Protein AF-A0A5C5VSM5-F1 (afdb_monomer)

Foldseek 3Di:
DDDDDDDDDDDDDDDDDDDDDDDDDDPPPPDPPCPVPLPPLDPVVLCCLLPPPVDALLRSLVSVVVSVDDQVRQLVSNCVHLCRNWSRQACVNLLCQLVVQALLPDDLSSVQNLLVLLCVLDVVSPDHADSQQSVLSNCLCNVQVRRYLVSLVVLVVDPVNPVVRDPSHPPCCSPVRRPVGDSVSCPVVHD

Structure (mmCIF, N/CA/C/O backbone):
data_AF-A0A5C5VSM5-F1
#
_entry.id   AF-A0A5C5VSM5-F1
#
loop_
_atom_site.group_PDB
_atom_site.id
_atom_site.type_symbol
_atom_site.label_atom_id
_atom_site.label_alt_id
_atom_site.label_comp_id
_atom_site.label_asym_id
_atom_site.label_entity_id
_atom_site.label_seq_id
_atom_site.pdbx_PDB_ins_code
_atom_site.Cartn_x
_atom_site.Cartn_y
_atom_site.Cartn_z
_atom_site.occupancy
_atom_site.B_iso_or_equiv
_atom_site.auth_seq_id
_atom_site.auth_comp_id
_atom_site.auth_asym_id
_atom_site.auth_atom_id
_atom_site.pdbx_PDB_model_num
ATOM 1 N N . MET A 1 1 ? -4.552 16.107 -62.739 1.00 41.84 1 MET A N 1
ATOM 2 C CA . MET A 1 1 ? -5.905 15.614 -63.084 1.00 41.84 1 MET A CA 1
ATOM 3 C C . MET A 1 1 ? -6.602 15.152 -61.809 1.00 41.84 1 MET A C 1
ATOM 5 O O . MET A 1 1 ? -5.997 14.367 -61.106 1.00 41.84 1 MET A O 1
ATOM 9 N N . HIS A 1 2 ? -7.847 15.607 -61.582 1.00 40.66 2 HIS A N 1
ATOM 10 C CA . HIS A 1 2 ? -8.867 15.048 -60.662 1.00 40.66 2 HIS A CA 1
ATOM 11 C C . HIS A 1 2 ? -8.597 15.123 -59.148 1.00 40.66 2 HIS A C 1
ATOM 13 O O . HIS A 1 2 ? -7.506 14.845 -58.693 1.00 40.66 2 HIS A O 1
ATOM 19 N N . ARG A 1 3 ? -9.553 15.400 -58.260 1.00 49.12 3 ARG A N 1
ATOM 20 C CA . ARG A 1 3 ? -10.854 16.096 -58.253 1.00 49.12 3 ARG A CA 1
ATOM 21 C C . ARG A 1 3 ? -11.135 16.316 -56.752 1.00 49.12 3 ARG A C 1
ATOM 23 O O . ARG A 1 3 ? -10.808 15.472 -55.929 1.00 49.12 3 ARG A O 1
ATOM 30 N N . ARG A 1 4 ? -11.746 17.453 -56.423 1.00 57.50 4 ARG A N 1
ATOM 31 C CA . ARG A 1 4 ? -12.252 17.853 -55.095 1.00 57.50 4 ARG A CA 1
ATOM 32 C C . ARG A 1 4 ? -13.145 16.781 -54.447 1.00 57.50 4 ARG A C 1
ATOM 34 O O . ARG A 1 4 ? -13.892 16.141 -55.181 1.00 57.50 4 ARG A O 1
ATOM 41 N N . ARG A 1 5 ? -13.241 16.774 -53.108 1.00 59.00 5 ARG A N 1
ATOM 42 C CA . ARG A 1 5 ? -14.525 16.662 -52.375 1.00 59.00 5 ARG A CA 1
ATOM 43 C C . ARG A 1 5 ? -14.415 17.225 -50.949 1.00 59.00 5 ARG A C 1
ATOM 45 O O . ARG A 1 5 ? -13.825 16.628 -50.063 1.00 59.00 5 ARG A O 1
ATOM 52 N N . LEU A 1 6 ? -15.021 18.398 -50.775 1.00 61.06 6 LEU A N 1
ATOM 53 C CA . LEU A 1 6 ? -15.505 18.932 -49.504 1.00 61.06 6 LEU A CA 1
ATOM 54 C C . LEU A 1 6 ? -16.739 18.128 -49.075 1.00 61.06 6 LEU A C 1
ATOM 56 O O . LEU A 1 6 ? -17.571 17.809 -49.926 1.00 61.06 6 LEU A O 1
ATOM 60 N N . SER A 1 7 ? -16.919 17.904 -47.775 1.00 57.62 7 SER A N 1
ATOM 61 C CA . SER A 1 7 ? -18.245 17.637 -47.208 1.00 57.62 7 SER A CA 1
ATOM 62 C C . SER A 1 7 ? -18.423 18.376 -45.877 1.00 57.62 7 SER A C 1
ATOM 64 O O . SER A 1 7 ? -17.867 18.021 -44.848 1.00 57.62 7 SER A O 1
ATOM 66 N N . LYS A 1 8 ? -19.194 19.467 -45.958 1.00 58.72 8 LYS A N 1
ATOM 67 C CA . LYS A 1 8 ? -20.021 20.042 -44.887 1.00 58.72 8 LYS A CA 1
ATOM 68 C C . LYS A 1 8 ? -21.315 19.226 -44.831 1.00 58.72 8 LYS A C 1
ATOM 70 O O . LYS A 1 8 ? -21.861 19.083 -45.915 1.00 58.72 8 LYS A O 1
ATOM 75 N N . VAL A 1 9 ? -21.841 18.839 -43.660 1.00 56.38 9 VAL A N 1
ATOM 76 C CA . VAL A 1 9 ? -23.294 18.697 -43.333 1.00 56.38 9 VAL A CA 1
ATOM 77 C C . VAL A 1 9 ? -23.427 18.608 -41.786 1.00 56.38 9 VAL A C 1
ATOM 79 O O . VAL A 1 9 ? -22.905 17.669 -41.208 1.00 56.38 9 VAL A O 1
ATOM 82 N N . TRP A 1 10 ? -23.792 19.684 -41.070 1.00 43.97 10 TRP A N 1
ATOM 83 C CA . TRP A 1 10 ? -25.111 20.047 -40.476 1.00 43.97 10 TRP A CA 1
ATOM 84 C C . TRP A 1 10 ? -25.580 19.271 -39.224 1.00 43.97 10 TRP A C 1
ATOM 86 O O . TRP A 1 10 ? -25.800 18.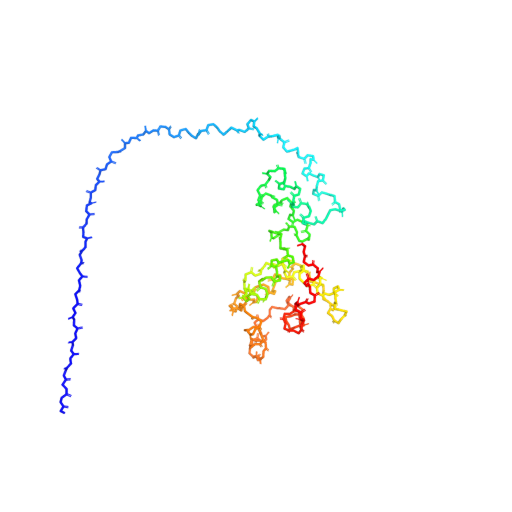068 -39.307 1.00 43.97 10 TRP A O 1
ATOM 96 N N . ARG A 1 11 ? -25.922 20.017 -38.151 1.00 58.00 11 ARG A N 1
ATOM 97 C CA . ARG A 1 11 ? -27.255 20.138 -37.478 1.00 58.00 11 ARG A CA 1
ATOM 98 C C . ARG A 1 11 ? -27.060 20.809 -36.100 1.00 58.00 11 ARG A C 1
ATOM 100 O O . ARG A 1 11 ? -26.259 20.340 -35.310 1.00 58.00 11 ARG A O 1
ATOM 107 N N . ALA A 1 12 ? -27.515 22.050 -35.900 1.00 49.56 12 ALA A N 1
ATOM 108 C CA . ALA A 1 12 ? -28.887 22.492 -35.576 1.00 49.56 12 ALA A CA 1
ATOM 109 C C . ALA A 1 12 ? -29.239 22.262 -34.088 1.00 49.56 12 ALA A C 1
ATOM 111 O O . ALA A 1 12 ? -29.398 21.133 -33.651 1.00 49.56 12 ALA A O 1
ATOM 112 N N . CYS A 1 13 ? -29.208 23.340 -33.297 1.00 46.50 13 CYS A N 1
ATOM 113 C CA . CYS A 1 13 ? -30.378 23.999 -32.689 1.00 46.50 13 CYS A CA 1
ATOM 114 C C . CYS A 1 13 ? -31.192 23.147 -31.703 1.00 46.50 13 CYS A C 1
ATOM 116 O O . CYS A 1 13 ? -32.019 22.343 -32.114 1.00 46.50 13 CYS A O 1
ATOM 118 N N . ALA A 1 14 ? -31.094 23.495 -30.418 1.00 51.25 14 ALA A N 1
ATOM 119 C CA . ALA A 1 14 ? -32.237 23.492 -29.509 1.00 51.25 14 ALA A CA 1
ATOM 120 C C . ALA A 1 14 ? -32.056 24.614 -28.474 1.00 51.25 14 ALA A C 1
ATOM 122 O O . ALA A 1 14 ? -31.484 24.429 -27.405 1.00 51.25 14 ALA A O 1
ATOM 123 N N . ALA A 1 15 ? -32.522 25.807 -28.844 1.00 53.38 15 ALA A N 1
ATOM 124 C CA . ALA A 1 15 ? -32.959 26.805 -27.881 1.00 53.38 15 ALA A CA 1
ATOM 125 C C . ALA A 1 15 ? -34.270 26.296 -27.268 1.00 53.38 15 ALA A C 1
ATOM 127 O O . ALA A 1 15 ? -35.170 25.895 -28.006 1.00 53.38 15 ALA A O 1
ATOM 128 N N . GLY A 1 16 ? -34.377 26.289 -25.943 1.00 48.03 16 GLY A N 1
ATOM 129 C CA . GLY A 1 16 ? -35.534 25.720 -25.265 1.00 48.03 16 GLY A CA 1
ATOM 130 C C . GLY A 1 16 ? -35.718 26.282 -23.867 1.00 48.03 16 GLY A C 1
ATOM 131 O O . GLY A 1 16 ? -35.166 25.761 -22.913 1.00 48.03 16 GLY A O 1
ATOM 132 N N . LEU A 1 17 ? -36.557 27.313 -23.805 1.00 52.84 17 LEU A N 1
ATOM 133 C CA . LEU A 1 17 ? -37.400 27.696 -22.676 1.00 52.84 17 LEU A CA 1
ATOM 134 C C . LEU A 1 17 ? -36.739 28.188 -21.377 1.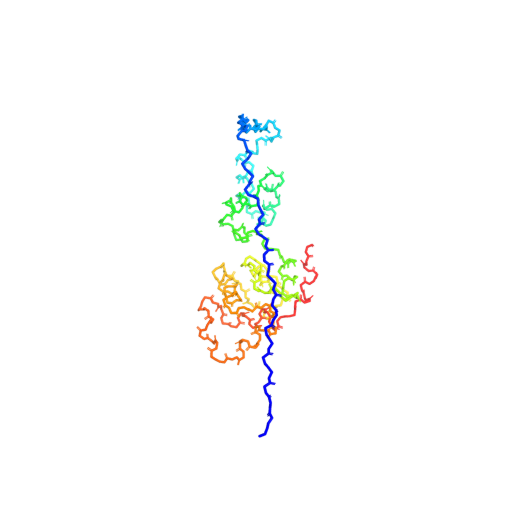00 52.84 17 LEU A C 1
ATOM 136 O O . LEU A 1 17 ? -36.480 27.469 -20.419 1.00 52.84 17 LEU A O 1
ATOM 140 N N . CYS A 1 18 ? -36.669 29.517 -21.338 1.00 46.44 18 CYS A N 1
ATOM 141 C CA . CYS A 1 18 ? -36.995 30.341 -20.184 1.00 46.44 18 CYS A CA 1
ATOM 142 C C . CYS A 1 18 ? -38.283 29.836 -19.497 1.00 46.44 18 CYS A C 1
ATOM 144 O O . CYS A 1 18 ? -39.362 29.873 -20.090 1.00 46.44 18 CYS A O 1
ATOM 146 N N . GLY A 1 19 ? -38.154 29.370 -18.256 1.00 44.47 19 GLY A N 1
ATOM 147 C CA . GLY A 1 19 ? -39.257 28.993 -17.379 1.00 44.47 19 GLY A CA 1
ATOM 148 C C . GLY A 1 19 ? -39.018 29.568 -15.991 1.00 44.47 19 GLY A C 1
ATOM 149 O O . GLY A 1 19 ? -38.469 28.898 -15.124 1.00 44.47 19 GLY A O 1
ATOM 150 N N . LEU A 1 20 ? -39.409 30.831 -15.807 1.00 53.03 20 LEU A N 1
ATOM 151 C CA . LEU A 1 20 ? -39.615 31.449 -14.500 1.00 53.03 20 LEU A CA 1
ATOM 152 C C . LEU A 1 20 ? -40.669 30.617 -13.745 1.00 53.03 20 LEU A C 1
ATOM 154 O O . LEU A 1 20 ? -41.841 30.644 -14.120 1.00 53.03 20 LEU A O 1
ATOM 158 N N . LEU A 1 21 ? -40.284 29.906 -12.682 1.00 52.34 21 LEU A N 1
ATOM 159 C CA . LEU A 1 21 ? -41.236 29.386 -11.701 1.00 52.34 21 LEU A CA 1
ATOM 160 C C . LEU A 1 21 ? -40.842 29.825 -10.289 1.00 52.34 21 LEU A C 1
ATOM 162 O O . LEU A 1 21 ? -39.834 29.408 -9.731 1.00 52.34 21 LEU A O 1
ATOM 166 N N . ALA A 1 22 ? -41.674 30.739 -9.798 1.00 51.97 22 ALA A N 1
ATOM 167 C CA . ALA A 1 22 ? -42.020 31.077 -8.426 1.00 51.97 22 ALA A CA 1
ATOM 168 C C . ALA A 1 22 ? -41.246 30.396 -7.280 1.00 51.97 22 ALA A C 1
ATOM 170 O O . ALA A 1 22 ? -41.364 29.197 -7.035 1.00 51.97 22 ALA A O 1
ATOM 171 N N . LEU A 1 23 ? -40.606 31.257 -6.481 1.00 53.66 23 LEU A N 1
ATOM 172 C CA . LEU A 1 23 ? -40.395 31.076 -5.047 1.00 53.66 23 LEU A CA 1
ATOM 173 C C . LEU A 1 23 ? -41.668 30.535 -4.371 1.00 53.66 23 LEU A C 1
ATOM 175 O O . LEU A 1 23 ? -42.685 31.227 -4.318 1.00 53.66 23 LEU A O 1
ATOM 179 N N . VAL A 1 24 ? -41.556 29.370 -3.740 1.00 56.81 24 VAL A N 1
ATOM 180 C CA . VAL A 1 24 ? -42.327 29.039 -2.539 1.00 56.81 24 VAL A CA 1
ATOM 181 C C . VAL A 1 24 ? -41.303 28.786 -1.444 1.00 56.81 24 VAL A C 1
ATOM 183 O O . VAL A 1 24 ? -40.623 27.763 -1.428 1.00 56.81 24 VAL A O 1
ATOM 186 N N . GLY A 1 25 ? -41.149 29.774 -0.564 1.00 54.34 25 GLY A N 1
ATOM 187 C CA . GLY A 1 25 ? -40.393 29.629 0.668 1.00 54.34 25 GLY A CA 1
ATOM 188 C C . GLY A 1 25 ? -41.106 28.637 1.576 1.00 54.34 25 GLY A C 1
ATOM 189 O O . GLY A 1 25 ? -42.063 28.994 2.258 1.00 54.34 25 GLY A O 1
ATOM 190 N N . ALA A 1 26 ? -40.635 27.396 1.585 1.00 52.25 26 ALA A N 1
ATOM 191 C CA . ALA A 1 26 ? -40.763 26.559 2.761 1.00 52.25 26 ALA A CA 1
ATOM 192 C C . ALA A 1 26 ? -39.641 26.985 3.720 1.00 52.25 26 ALA A C 1
ATOM 194 O O . ALA A 1 26 ? -38.489 27.057 3.282 1.00 52.25 26 ALA A O 1
ATOM 195 N N . PRO A 1 27 ? -39.912 27.275 5.004 1.00 55.38 27 PRO A N 1
ATOM 196 C CA . PRO A 1 27 ? -38.856 27.199 5.993 1.00 55.38 27 PRO A CA 1
ATOM 197 C C . PRO A 1 27 ? -38.406 25.737 6.000 1.00 55.38 27 PRO A C 1
ATOM 199 O O . PRO A 1 27 ? -39.037 24.885 6.620 1.00 55.38 27 PRO A O 1
ATOM 202 N N . ALA A 1 28 ? -37.343 25.437 5.254 1.00 52.84 28 ALA A N 1
ATOM 203 C CA . ALA A 1 28 ? -36.539 24.248 5.456 1.00 52.84 28 ALA A CA 1
ATOM 204 C C . ALA A 1 28 ? -35.867 24.414 6.823 1.00 52.84 28 ALA A C 1
ATOM 206 O O . ALA A 1 28 ? -34.685 24.723 6.931 1.00 52.84 28 ALA A O 1
ATOM 207 N N . GLY A 1 29 ? -36.668 24.298 7.885 1.00 46.22 29 GLY A N 1
ATOM 208 C CA . GLY A 1 29 ? -36.147 23.862 9.158 1.00 46.22 29 GLY A CA 1
ATOM 209 C C . GLY A 1 29 ? -35.524 22.515 8.862 1.00 46.22 29 GLY A C 1
ATOM 210 O O . GLY A 1 29 ? -36.224 21.608 8.405 1.00 46.22 29 GLY A O 1
ATOM 211 N N . CYS A 1 30 ? -34.206 22.420 9.038 1.00 60.78 30 CYS A N 1
ATOM 212 C CA . CYS A 1 30 ? -33.563 21.129 9.191 1.00 60.78 30 CYS A CA 1
ATOM 213 C C . CYS A 1 30 ? -34.474 20.308 10.113 1.00 60.78 30 CYS A C 1
ATOM 215 O O . CYS A 1 30 ? -34.874 20.844 11.158 1.00 60.78 30 CYS A O 1
ATOM 217 N N . PRO A 1 31 ? -34.895 19.090 9.723 1.00 61.88 31 PRO A N 1
ATOM 218 C CA . PRO A 1 31 ? -35.579 18.227 10.671 1.00 61.88 31 PRO A CA 1
ATOM 219 C C . PRO A 1 31 ? -34.726 18.226 11.943 1.00 61.88 31 PRO A C 1
ATOM 221 O O . PRO A 1 31 ? -33.499 18.179 11.813 1.00 61.88 31 PRO A O 1
ATOM 224 N N . PRO A 1 32 ? -35.327 18.402 13.136 1.00 57.78 32 PRO A N 1
ATOM 225 C CA . PRO A 1 32 ? -34.563 18.337 14.368 1.00 57.78 32 PRO A CA 1
ATOM 226 C C . PRO A 1 32 ? -33.776 17.038 14.302 1.00 57.78 32 PRO A C 1
ATOM 228 O O . PRO A 1 32 ? -34.365 15.976 14.105 1.00 57.78 32 PRO A O 1
ATOM 231 N N . GLU A 1 33 ? -32.452 17.160 14.319 1.00 56.75 33 GLU A N 1
ATOM 232 C CA . GLU A 1 33 ? -31.573 16.009 14.297 1.00 56.75 33 GLU A CA 1
ATOM 233 C C . GLU A 1 33 ? -31.964 15.164 15.506 1.00 56.75 33 GLU A C 1
ATOM 235 O O . GLU A 1 33 ? -31.835 15.583 16.660 1.00 56.75 33 GLU A O 1
ATOM 240 N N . ASP A 1 34 ? -32.582 14.021 15.224 1.00 45.72 34 ASP A N 1
ATOM 241 C CA . ASP A 1 34 ? -33.047 13.087 16.232 1.00 45.72 34 ASP A CA 1
ATOM 242 C C . ASP A 1 34 ? -31.827 12.325 16.753 1.00 45.72 34 ASP A C 1
ATOM 244 O O . ASP A 1 34 ? -31.551 11.185 16.393 1.00 45.72 34 ASP A O 1
ATOM 248 N N . TYR A 1 35 ? -31.041 13.016 17.575 1.00 53.00 35 TYR A N 1
ATOM 249 C CA . TYR A 1 35 ? -29.885 12.469 18.278 1.00 53.00 35 TYR A CA 1
ATOM 250 C C . TYR A 1 35 ? -30.286 11.561 19.449 1.00 53.00 35 TYR A C 1
ATOM 252 O O . TYR A 1 35 ? -29.421 11.065 20.165 1.00 53.00 35 TYR A O 1
ATOM 260 N N . ALA A 1 36 ? -31.583 11.346 19.692 1.00 47.34 36 ALA A N 1
ATOM 261 C CA . ALA A 1 36 ? -32.072 10.712 20.914 1.00 47.34 36 ALA A CA 1
ATOM 262 C C . ALA A 1 36 ? -31.931 9.177 20.933 1.00 47.34 36 ALA A C 1
ATOM 264 O O . ALA A 1 36 ? -32.298 8.549 21.926 1.00 47.34 36 ALA A O 1
ATOM 265 N N . THR A 1 37 ? -31.400 8.561 19.871 1.00 50.72 37 THR A N 1
ATOM 266 C CA . THR A 1 37 ? -31.205 7.099 19.791 1.00 50.72 37 THR A CA 1
ATOM 267 C C . THR A 1 37 ? -29.768 6.651 19.543 1.00 50.72 37 THR A C 1
ATOM 269 O O . THR A 1 37 ? -29.503 5.450 19.576 1.00 50.72 37 THR A O 1
ATOM 272 N N . LEU A 1 38 ? -28.818 7.578 19.404 1.00 46.62 38 LEU A N 1
ATOM 273 C CA . LEU A 1 38 ? -27.409 7.237 19.560 1.00 46.62 38 LEU A CA 1
ATOM 274 C C . LEU A 1 38 ? -27.142 7.217 21.064 1.00 46.62 38 LEU A C 1
ATOM 276 O O . LEU A 1 38 ? -27.097 8.268 21.705 1.00 46.62 38 LEU A O 1
ATOM 280 N N . LEU A 1 39 ? -27.027 6.020 21.649 1.00 51.25 39 LEU A N 1
ATOM 281 C CA . LEU A 1 39 ? -26.374 5.885 22.951 1.00 51.25 39 LEU A CA 1
ATOM 282 C C . LEU A 1 39 ? -25.085 6.710 22.860 1.00 51.25 39 LEU A C 1
ATOM 284 O O . LEU A 1 39 ? -24.351 6.508 21.893 1.00 51.25 39 LEU A O 1
ATOM 288 N N . PRO A 1 40 ? -24.848 7.686 23.753 1.00 55.25 40 PRO A N 1
ATOM 289 C CA . PRO A 1 40 ? -23.662 8.510 23.659 1.00 55.25 40 PRO A CA 1
ATOM 290 C C . PRO A 1 40 ? -22.480 7.570 23.811 1.00 55.25 40 PRO A C 1
ATOM 292 O O . PRO A 1 40 ? -22.201 7.113 24.918 1.00 55.25 40 PRO A O 1
ATOM 295 N N . THR A 1 41 ? -21.835 7.255 22.692 1.00 60.28 41 THR A N 1
ATOM 296 C CA . THR A 1 41 ? -20.555 6.578 22.664 1.00 60.28 41 THR A CA 1
ATOM 297 C C . THR A 1 41 ? -19.675 7.339 23.626 1.00 60.28 41 THR A C 1
ATOM 299 O O . THR A 1 41 ? -19.403 8.529 23.424 1.00 60.28 41 THR A O 1
ATOM 302 N N . THR A 1 42 ? -19.338 6.718 24.749 1.00 74.69 42 THR A N 1
ATOM 303 C CA . THR A 1 42 ? -18.667 7.481 25.787 1.00 74.69 42 THR A CA 1
ATOM 304 C C . THR A 1 42 ? -17.260 7.772 25.288 1.00 74.69 42 THR A C 1
ATOM 306 O O . THR A 1 42 ? -16.597 6.919 24.697 1.00 74.69 42 THR A O 1
ATOM 309 N N . VAL A 1 43 ? -16.779 8.994 25.516 1.00 82.25 43 VAL A N 1
ATOM 310 C CA . VAL A 1 43 ? -15.374 9.341 25.251 1.00 82.25 43 VAL A CA 1
ATOM 311 C C . VAL A 1 43 ? -14.439 8.322 25.923 1.00 82.25 43 VAL A C 1
ATOM 313 O O . VAL A 1 43 ? -13.375 8.028 25.393 1.00 82.25 43 VAL A O 1
ATOM 316 N N . GLU A 1 44 ? -14.873 7.724 27.038 1.00 84.75 44 GLU A N 1
ATOM 317 C CA . GLU A 1 44 ? -14.197 6.628 27.736 1.00 84.75 44 GLU A CA 1
ATOM 318 C C . GLU A 1 44 ? -14.068 5.344 26.899 1.00 84.75 44 GLU A C 1
ATOM 320 O O . GLU A 1 44 ? -12.989 4.758 26.880 1.00 84.75 44 GLU A O 1
ATOM 325 N N . GLU A 1 45 ? -15.103 4.912 26.175 1.00 87.31 45 GLU A N 1
ATOM 326 C CA . GLU A 1 45 ? -15.030 3.732 25.295 1.00 87.31 45 GLU A CA 1
ATOM 327 C C . GLU A 1 45 ? -14.107 3.967 24.098 1.00 87.31 45 GLU A C 1
ATOM 329 O O . GLU A 1 45 ? -13.291 3.103 23.766 1.00 87.31 45 GLU A O 1
ATOM 334 N N . ILE A 1 46 ? -14.187 5.152 23.484 1.00 88.62 46 ILE A N 1
ATOM 335 C CA . ILE A 1 46 ? -13.288 5.545 22.390 1.00 88.62 46 ILE A CA 1
ATOM 336 C C . ILE A 1 46 ? -11.841 5.551 22.886 1.00 88.62 46 ILE A C 1
ATOM 338 O O . ILE A 1 46 ? -10.959 4.990 22.234 1.00 88.62 46 ILE A O 1
ATOM 342 N N . GLU A 1 47 ? -11.596 6.144 24.055 1.00 88.50 47 GLU A N 1
ATOM 343 C CA . GLU A 1 47 ? -10.26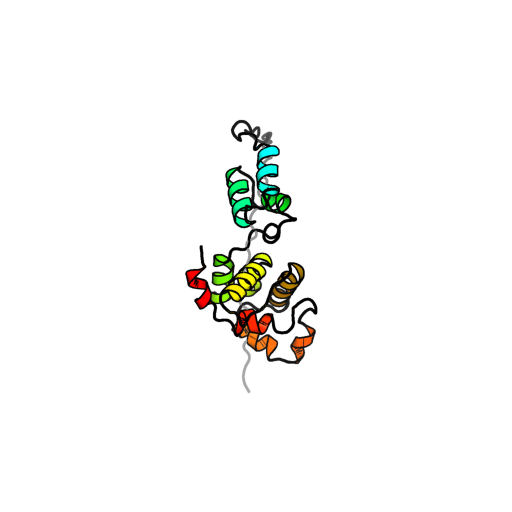6 6.221 24.653 1.00 88.50 47 GLU A CA 1
ATOM 344 C C . GLU A 1 47 ? -9.731 4.837 25.028 1.00 88.50 47 GLU A C 1
ATOM 346 O O . GLU A 1 47 ? -8.561 4.535 24.777 1.00 88.50 47 GLU A O 1
ATOM 351 N N . PHE A 1 48 ? -10.592 3.971 25.570 1.00 89.75 48 PHE A N 1
ATOM 352 C CA . PHE A 1 48 ? -10.250 2.591 25.886 1.00 89.75 48 PHE A CA 1
ATOM 353 C C . PHE A 1 48 ? -9.827 1.824 24.633 1.00 89.75 48 PHE A C 1
ATOM 355 O O . PHE A 1 48 ? -8.786 1.174 24.649 1.00 89.75 48 PHE A O 1
ATOM 362 N N . ILE A 1 49 ? -10.580 1.917 23.531 1.00 89.75 49 ILE A N 1
ATOM 363 C CA . ILE A 1 49 ? -10.214 1.251 22.272 1.00 89.75 49 ILE A CA 1
ATOM 364 C C . ILE A 1 49 ? -8.914 1.837 21.712 1.00 89.75 49 ILE A C 1
ATOM 366 O O . ILE A 1 49 ? -7.996 1.084 21.379 1.00 89.75 49 ILE A O 1
ATOM 370 N N . ARG A 1 50 ? -8.812 3.170 21.643 1.00 89.19 50 ARG A N 1
ATOM 371 C CA . ARG A 1 50 ? -7.652 3.880 21.090 1.00 89.19 50 ARG A CA 1
ATOM 372 C C . ARG A 1 50 ? -6.360 3.501 21.806 1.00 89.19 50 ARG A C 1
ATOM 374 O O . ARG A 1 50 ? -5.372 3.183 21.155 1.00 89.19 50 ARG A O 1
ATOM 381 N N . THR A 1 51 ? -6.362 3.514 23.135 1.00 89.56 51 THR A N 1
ATOM 382 C CA . THR A 1 51 ? -5.148 3.323 23.949 1.00 89.56 51 THR A CA 1
ATOM 383 C C . THR A 1 51 ? -4.802 1.861 24.225 1.00 89.56 51 THR A C 1
ATOM 385 O O . THR A 1 51 ? -3.734 1.571 24.768 1.00 89.56 51 THR A O 1
ATOM 388 N N . ASN A 1 52 ? -5.662 0.914 23.841 1.00 88.31 52 ASN A N 1
ATOM 389 C CA . ASN A 1 52 ? -5.421 -0.501 24.087 1.00 88.31 52 ASN A CA 1
ATOM 390 C C . ASN A 1 52 ? -4.358 -1.067 23.132 1.00 88.31 52 ASN A C 1
ATOM 392 O O . ASN A 1 52 ? -4.642 -1.389 21.980 1.00 88.31 52 ASN A O 1
ATOM 396 N N . ALA A 1 53 ? -3.133 -1.226 23.634 1.00 86.31 53 ALA A N 1
AT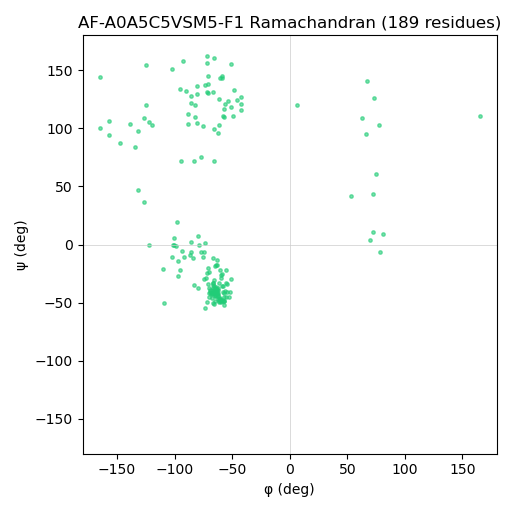OM 397 C CA . ALA A 1 53 ? -2.000 -1.770 22.883 1.00 86.31 53 ALA A CA 1
ATOM 398 C C . ALA A 1 53 ? -2.144 -3.257 22.494 1.00 86.31 53 ALA A C 1
ATOM 400 O O . ALA A 1 53 ? -1.351 -3.750 21.699 1.00 86.31 53 ALA A O 1
ATOM 401 N N . ALA A 1 54 ? -3.125 -3.984 23.044 1.00 85.88 54 ALA A N 1
ATOM 402 C CA . ALA A 1 54 ? -3.389 -5.376 22.678 1.00 85.88 54 ALA A CA 1
ATOM 403 C C . ALA A 1 54 ? -4.320 -5.520 21.460 1.00 85.88 54 ALA A C 1
ATOM 405 O O . ALA A 1 54 ? -4.508 -6.632 20.970 1.00 85.88 54 ALA A O 1
ATOM 406 N N . LEU A 1 55 ? -4.933 -4.428 20.990 1.00 79.31 55 LEU A N 1
ATOM 407 C CA . LEU A 1 55 ? -5.756 -4.427 19.782 1.00 79.31 55 LEU A CA 1
ATOM 408 C C . LEU A 1 55 ? -4.906 -3.989 18.589 1.00 79.31 55 LEU A C 1
ATOM 410 O O . LEU A 1 55 ? -4.214 -2.974 18.667 1.00 79.31 55 LEU A O 1
ATOM 414 N N . SER A 1 56 ? -5.001 -4.713 17.473 1.00 78.88 56 SER A N 1
ATOM 415 C CA . SER A 1 56 ? -4.462 -4.234 16.198 1.00 78.88 56 SER A CA 1
ATOM 416 C C . SER A 1 56 ? -5.233 -3.000 15.720 1.00 78.88 56 SER A C 1
ATOM 418 O O . SER A 1 56 ? -6.380 -2.773 16.121 1.00 78.88 56 SER A O 1
ATOM 420 N N . ALA A 1 57 ? -4.640 -2.220 14.815 1.00 79.50 57 ALA A N 1
ATOM 421 C CA . ALA A 1 57 ? -5.314 -1.073 14.213 1.00 79.50 57 ALA A CA 1
ATOM 422 C C . ALA A 1 57 ? -6.638 -1.466 13.529 1.00 79.50 57 ALA A C 1
ATOM 424 O O . ALA A 1 57 ? -7.638 -0.772 13.701 1.00 79.50 57 ALA A O 1
ATOM 425 N N . SER A 1 58 ? -6.685 -2.615 12.840 1.00 72.75 58 SER A N 1
ATOM 426 C CA . SER A 1 58 ? -7.915 -3.140 12.229 1.00 72.75 58 SER A CA 1
ATOM 427 C C . SER A 1 58 ? -9.010 -3.414 13.265 1.00 72.75 58 SER A C 1
ATOM 429 O O . SER A 1 58 ? -10.132 -2.938 13.109 1.00 72.75 58 SER A O 1
ATOM 431 N N . VAL A 1 59 ? -8.671 -4.076 14.378 1.00 82.75 59 VAL A N 1
ATOM 432 C CA . VAL A 1 59 ? -9.625 -4.364 15.461 1.00 82.75 59 VAL A CA 1
ATOM 433 C C . VAL A 1 59 ? -10.082 -3.076 16.150 1.00 82.75 59 VAL A C 1
ATOM 435 O O . VAL A 1 59 ? -11.245 -2.957 16.533 1.00 82.75 59 VAL A O 1
ATOM 438 N N . LYS A 1 60 ? -9.204 -2.072 16.288 1.00 88.25 60 LYS A N 1
ATOM 439 C CA . LYS A 1 60 ? -9.603 -0.746 16.784 1.00 88.25 60 LYS A CA 1
ATOM 440 C C . LYS A 1 60 ? -10.610 -0.081 15.844 1.00 88.25 60 LYS A C 1
ATOM 442 O O . LYS A 1 60 ? -11.605 0.450 16.327 1.00 88.25 60 LYS A O 1
ATOM 447 N N . ARG A 1 61 ? -10.395 -0.129 14.523 1.00 85.12 61 ARG A N 1
ATOM 448 C CA . ARG A 1 61 ? -11.329 0.429 13.526 1.00 85.12 61 ARG A CA 1
ATOM 449 C C . ARG A 1 61 ? -12.691 -0.258 13.571 1.00 85.12 61 ARG A C 1
ATOM 451 O O . ARG A 1 61 ? -13.694 0.445 13.613 1.00 85.12 61 ARG A O 1
ATOM 458 N N . GLU A 1 62 ? -12.721 -1.590 13.602 1.00 85.06 62 GLU A N 1
ATOM 459 C CA . GLU A 1 62 ? -13.960 -2.375 13.694 1.00 85.06 62 GLU A CA 1
ATOM 460 C C . GLU A 1 62 ? -14.762 -1.983 14.938 1.00 85.06 62 GLU A C 1
ATOM 462 O O . GLU A 1 62 ? -15.913 -1.568 14.828 1.00 85.06 62 GLU A O 1
ATOM 467 N N . ARG A 1 63 ? -14.123 -1.980 16.114 1.00 89.56 63 ARG A N 1
ATOM 468 C CA . ARG A 1 63 ? -14.792 -1.601 17.366 1.00 89.56 63 ARG A CA 1
ATOM 469 C C . ARG A 1 63 ? -15.257 -0.150 17.383 1.00 89.56 63 ARG A C 1
ATOM 471 O O . ARG A 1 63 ? -16.325 0.138 17.904 1.00 89.56 63 ARG A O 1
ATOM 478 N N . LEU A 1 64 ? -14.485 0.781 16.823 1.00 89.81 64 LEU A N 1
ATOM 479 C CA . LEU A 1 64 ? -14.921 2.176 16.713 1.00 89.81 64 LEU A CA 1
ATOM 480 C C . LEU A 1 64 ? -16.110 2.322 15.743 1.00 89.81 64 LEU A C 1
ATOM 482 O O . LEU A 1 64 ? -16.992 3.141 15.990 1.00 89.81 64 LEU A O 1
ATOM 486 N N . ALA A 1 65 ? -16.180 1.510 14.685 1.00 87.31 65 ALA A N 1
ATOM 487 C CA . ALA A 1 65 ? -17.323 1.478 13.773 1.00 87.31 65 ALA A CA 1
ATOM 488 C C . ALA A 1 65 ? -18.581 0.874 14.425 1.00 87.31 65 ALA A C 1
ATOM 490 O O . ALA A 1 65 ? -19.679 1.384 14.205 1.00 87.31 65 ALA A O 1
ATOM 491 N N . GLU A 1 66 ? -18.441 -0.152 15.274 1.00 89.75 66 GLU A N 1
ATOM 492 C CA . GLU A 1 66 ? -19.543 -0.709 16.085 1.00 89.75 66 GLU A CA 1
ATOM 493 C C . GLU A 1 66 ? -20.162 0.337 17.023 1.00 89.75 66 GLU A C 1
ATOM 495 O O . GLU A 1 66 ? -21.357 0.291 17.316 1.00 89.75 66 GLU A O 1
ATOM 500 N N . LEU A 1 67 ? -19.361 1.319 17.444 1.00 89.38 67 LEU A N 1
ATOM 501 C CA . LEU A 1 67 ? -19.803 2.472 18.223 1.00 89.38 67 LEU A CA 1
ATOM 502 C C . LEU A 1 67 ? -20.478 3.573 17.382 1.00 89.38 67 LEU A C 1
ATOM 504 O O . LEU A 1 67 ? -20.763 4.656 17.896 1.00 89.38 67 LEU A O 1
ATOM 508 N N . GLY A 1 68 ? -20.724 3.322 16.095 1.00 88.62 68 GLY A N 1
ATOM 509 C CA . GLY A 1 68 ? -21.415 4.236 15.188 1.00 88.62 68 GLY A CA 1
ATOM 510 C C . GLY A 1 68 ? -20.547 5.354 14.608 1.00 88.62 68 GLY A C 1
ATOM 511 O O . GLY A 1 68 ? -21.093 6.255 13.973 1.00 88.62 68 GLY A O 1
ATOM 512 N N . LEU A 1 69 ? -19.222 5.315 14.801 1.00 86.94 69 LEU A N 1
ATOM 513 C CA . LEU A 1 69 ? -18.316 6.324 14.250 1.00 86.94 69 LEU A CA 1
ATOM 514 C C . LEU A 1 69 ? -18.139 6.143 12.740 1.00 86.94 69 LEU A C 1
ATOM 516 O O . LEU A 1 69 ? -17.953 5.035 12.230 1.00 86.94 69 LEU A O 1
ATOM 520 N N . GLY A 1 70 ? -18.151 7.257 12.015 1.00 82.12 70 GLY A N 1
ATOM 521 C CA . GLY A 1 70 ? -17.889 7.280 10.585 1.00 82.12 70 GLY A CA 1
ATOM 522 C C . GLY A 1 70 ? -16.406 7.031 10.261 1.00 82.12 70 GLY A C 1
ATOM 523 O O . GLY A 1 70 ? -15.525 7.351 11.063 1.00 82.12 70 GLY A O 1
ATOM 524 N N . PRO A 1 71 ? -16.073 6.554 9.046 1.00 76.50 71 PRO A N 1
ATOM 525 C CA . PRO A 1 71 ? -14.689 6.268 8.652 1.00 76.50 71 PRO A CA 1
ATOM 526 C C . PRO A 1 71 ? -13.714 7.445 8.820 1.00 76.50 71 PRO A C 1
ATOM 528 O O . PRO A 1 71 ? -12.548 7.230 9.147 1.00 76.50 71 PRO A O 1
ATOM 531 N N . LEU A 1 72 ? -14.184 8.683 8.614 1.00 75.69 72 LEU A N 1
ATOM 532 C CA . LEU A 1 72 ? -13.380 9.899 8.793 1.00 75.69 72 LEU A CA 1
ATOM 533 C C . LEU A 1 72 ? -13.053 10.172 10.268 1.00 75.69 72 LEU A C 1
ATOM 535 O O . LEU A 1 72 ? -11.937 10.580 10.581 1.00 75.69 72 LEU A O 1
ATOM 539 N N . GLU A 1 73 ? -14.002 9.925 11.169 1.00 86.06 73 GLU A N 1
ATOM 540 C CA . GLU A 1 73 ? -13.831 10.114 12.613 1.00 86.06 73 GLU A CA 1
ATOM 541 C C . GLU A 1 73 ? -12.872 9.066 13.169 1.00 86.06 73 GLU A C 1
ATOM 543 O O . GLU A 1 73 ? -11.924 9.406 13.872 1.00 86.06 73 GLU A O 1
ATOM 548 N N . ILE A 1 74 ? -13.052 7.806 12.762 1.00 83.19 74 ILE A N 1
ATOM 549 C CA . ILE A 1 74 ? -12.146 6.701 13.093 1.00 83.19 74 ILE A CA 1
ATOM 550 C C . ILE A 1 74 ? -10.716 7.034 12.657 1.00 83.19 74 ILE A C 1
ATOM 552 O O . ILE A 1 74 ? -9.777 6.862 13.430 1.00 83.19 74 ILE A O 1
ATOM 556 N N . ASN A 1 75 ? -10.544 7.563 11.443 1.00 78.88 75 ASN A N 1
ATOM 557 C CA . ASN A 1 75 ? -9.230 7.943 10.934 1.00 78.88 75 ASN A CA 1
ATOM 558 C C . ASN A 1 75 ? -8.590 9.080 11.741 1.00 78.88 75 ASN A C 1
ATOM 560 O O . ASN A 1 75 ? -7.391 9.063 11.999 1.00 78.88 75 ASN A O 1
ATOM 564 N N . ALA A 1 76 ? -9.387 10.066 12.159 1.00 80.81 76 ALA A N 1
ATOM 565 C CA . ALA A 1 76 ? -8.911 11.147 13.013 1.00 80.81 76 ALA A CA 1
ATOM 566 C C . ALA A 1 76 ? -8.507 10.642 14.412 1.00 80.81 76 ALA A C 1
ATOM 568 O O . ALA A 1 76 ? -7.513 11.113 14.965 1.00 80.81 76 ALA A O 1
ATOM 569 N N . ILE A 1 77 ? -9.249 9.676 14.965 1.00 86.44 77 ILE A N 1
ATOM 570 C CA . ILE A 1 77 ? -8.990 9.061 16.276 1.00 86.44 77 ILE A CA 1
ATOM 571 C C . ILE A 1 77 ? -7.721 8.201 16.253 1.00 86.44 77 ILE A C 1
ATOM 573 O O . ILE A 1 77 ? -6.943 8.242 17.204 1.00 86.44 77 ILE A O 1
ATOM 577 N N . LEU A 1 78 ? -7.508 7.440 15.177 1.00 85.75 78 LEU A N 1
ATOM 578 C CA . LEU A 1 78 ? -6.393 6.500 15.023 1.00 85.75 78 LEU A CA 1
ATOM 579 C C . LEU A 1 78 ? -5.218 7.078 14.227 1.00 85.75 78 LEU A C 1
ATOM 581 O O . LEU A 1 78 ? -4.379 6.332 13.731 1.00 85.75 78 LEU A O 1
ATOM 585 N N . ARG A 1 79 ? -5.130 8.406 14.102 1.00 78.25 79 ARG A N 1
ATOM 586 C CA . ARG A 1 79 ? -4.118 9.052 13.255 1.00 78.25 79 ARG A CA 1
ATOM 587 C C . ARG A 1 79 ? -2.663 8.734 13.648 1.00 78.25 79 ARG A C 1
ATOM 589 O O . ARG A 1 79 ? -1.764 8.841 12.821 1.00 78.25 79 ARG A O 1
ATOM 596 N N . ASP A 1 80 ? -2.460 8.406 14.922 1.00 75.31 80 ASP A N 1
ATOM 597 C CA . ASP A 1 80 ? -1.155 8.148 15.534 1.00 75.31 80 ASP A CA 1
ATOM 598 C C . ASP A 1 80 ? -0.855 6.631 15.625 1.00 75.31 80 ASP A C 1
ATOM 600 O O . ASP A 1 80 ? 0.209 6.240 16.096 1.00 75.31 80 ASP A O 1
ATOM 604 N N . GLU A 1 81 ? -1.782 5.769 15.181 1.00 73.56 81 GLU A N 1
ATOM 605 C CA . GLU A 1 81 ? -1.601 4.313 15.112 1.00 73.56 81 GLU A CA 1
ATOM 606 C C . GLU A 1 81 ? -1.022 3.896 13.758 1.00 73.56 81 GLU A C 1
ATOM 608 O O . GLU A 1 81 ? -1.543 4.273 12.703 1.00 73.56 81 GLU A O 1
ATOM 613 N N . ARG A 1 82 ? 0.011 3.047 13.788 1.00 65.25 82 ARG A N 1
ATOM 614 C CA . ARG A 1 82 ? 0.553 2.384 12.593 1.00 65.25 82 ARG A CA 1
ATOM 615 C C . ARG A 1 82 ? -0.558 1.516 11.982 1.00 65.25 82 ARG A C 1
ATOM 617 O O . ARG A 1 82 ? -1.142 0.704 12.698 1.00 65.25 82 ARG A O 1
ATOM 624 N N . LEU A 1 83 ? -0.869 1.703 10.694 1.00 67.12 83 LEU A N 1
ATOM 625 C CA . LEU A 1 83 ? -2.025 1.121 9.970 1.00 67.12 83 LEU A CA 1
ATOM 626 C C . LEU A 1 83 ? -3.419 1.663 10.371 1.00 67.12 83 LEU A C 1
ATOM 628 O O . LEU A 1 83 ? -4.451 1.166 9.913 1.00 67.12 83 LEU A O 1
ATOM 632 N N . GLY A 1 84 ? -3.490 2.657 11.262 1.00 55.44 84 GLY A N 1
ATOM 633 C CA . GLY A 1 84 ? -4.746 3.257 11.724 1.00 55.44 84 GLY A CA 1
ATOM 634 C C . GLY A 1 84 ? -5.157 4.525 10.969 1.00 55.44 84 GLY A C 1
ATOM 635 O O . GLY A 1 84 ? -6.347 4.867 10.969 1.00 55.44 84 GLY A O 1
ATOM 636 N N . ASN A 1 85 ? -4.199 5.204 10.323 1.00 55.19 85 ASN A N 1
ATOM 637 C CA . ASN A 1 85 ? -4.332 6.594 9.877 1.00 55.19 85 ASN A CA 1
ATOM 638 C C . ASN A 1 85 ? -4.646 6.821 8.388 1.00 55.19 85 ASN A C 1
ATOM 640 O O . ASN A 1 85 ? -4.833 7.980 7.997 1.00 55.19 85 ASN A O 1
ATOM 644 N N . GLN A 1 86 ? -4.771 5.773 7.565 1.00 56.59 86 GLN A N 1
ATOM 645 C CA . GLN A 1 86 ? -5.013 5.907 6.119 1.00 56.59 86 GLN A CA 1
ATOM 646 C C . GLN A 1 86 ? -6.142 5.012 5.604 1.00 56.59 86 GLN A C 1
ATOM 648 O O . GLN A 1 86 ? -6.067 4.409 4.533 1.00 56.59 86 GLN A O 1
ATOM 653 N N . LEU A 1 87 ? -7.264 5.036 6.326 1.00 60.75 87 LEU A N 1
ATOM 654 C CA . LEU A 1 87 ? -8.510 4.344 5.979 1.00 60.75 87 LEU A CA 1
ATOM 655 C C . LEU A 1 87 ? -8.487 2.814 6.133 1.00 60.75 87 LEU A C 1
ATOM 657 O O . LEU A 1 87 ? -9.489 2.191 5.794 1.00 60.75 87 LEU A O 1
ATOM 661 N N . GLY A 1 88 ? -7.458 2.224 6.752 1.00 62.00 88 GLY A N 1
ATOM 662 C CA . GLY A 1 88 ? -7.476 0.807 7.121 1.00 62.00 88 GLY A CA 1
ATOM 663 C C . GLY A 1 88 ? -7.269 -0.094 5.913 1.00 62.00 88 GLY A C 1
ATOM 664 O O . GLY A 1 88 ? -8.145 -0.880 5.560 1.00 62.00 88 GLY A O 1
ATOM 665 N N . GLY A 1 89 ? -6.115 0.057 5.267 1.00 72.94 89 GLY A N 1
ATOM 666 C CA . GLY A 1 89 ? -5.675 -0.882 4.245 1.00 72.94 89 GLY A CA 1
ATOM 667 C C . GLY A 1 89 ? -5.627 -2.308 4.790 1.00 72.94 89 GLY A C 1
ATOM 668 O O . GLY A 1 89 ? -4.925 -2.573 5.761 1.00 72.94 89 GLY A O 1
ATOM 669 N N . GLU A 1 90 ? -6.380 -3.223 4.184 1.00 86.31 90 GLU A N 1
ATOM 670 C CA . GLU A 1 90 ? -6.377 -4.640 4.555 1.00 86.31 90 GLU A CA 1
ATOM 671 C C . GLU A 1 90 ? -5.555 -5.459 3.565 1.00 86.31 90 GLU A C 1
ATOM 673 O O . GLU A 1 90 ? -5.526 -5.156 2.368 1.00 86.31 90 GLU A O 1
ATOM 678 N N . LEU A 1 91 ? -4.973 -6.562 4.045 1.00 92.31 91 LEU A N 1
ATOM 679 C CA . LEU A 1 91 ? -4.214 -7.491 3.209 1.00 92.31 91 LEU A CA 1
ATOM 680 C C . LEU A 1 91 ? -5.032 -7.992 2.009 1.00 92.31 91 LEU A C 1
ATOM 682 O O . LEU A 1 91 ? -4.507 -8.051 0.901 1.00 92.31 91 LEU A O 1
ATOM 686 N N . ARG A 1 92 ? -6.327 -8.300 2.199 1.00 93.06 92 ARG A N 1
ATOM 687 C CA . ARG A 1 92 ? -7.219 -8.726 1.105 1.00 93.06 92 ARG A CA 1
ATOM 688 C C . ARG A 1 92 ? -7.337 -7.657 0.021 1.00 93.06 92 ARG A C 1
ATOM 690 O O . ARG A 1 92 ? -7.156 -7.963 -1.152 1.00 93.06 92 ARG A O 1
ATOM 697 N N . THR A 1 93 ? -7.584 -6.408 0.401 1.00 94.12 93 THR A N 1
ATOM 698 C CA . THR A 1 93 ? -7.718 -5.311 -0.565 1.00 94.12 93 THR A CA 1
ATOM 699 C C . THR A 1 93 ? -6.391 -5.015 -1.267 1.00 94.12 93 THR A C 1
ATOM 701 O O . THR A 1 93 ? -6.377 -4.788 -2.478 1.00 94.12 93 THR A O 1
ATOM 704 N N . ALA A 1 94 ? -5.268 -5.076 -0.543 1.00 95.81 94 ALA A N 1
ATOM 705 C CA . ALA A 1 94 ? -3.932 -4.955 -1.123 1.00 95.81 94 ALA A CA 1
ATOM 706 C C . ALA A 1 94 ? -3.670 -6.061 -2.160 1.00 95.81 94 ALA A C 1
ATOM 708 O O . ALA A 1 94 ? -3.294 -5.773 -3.298 1.00 95.81 94 ALA A O 1
ATOM 709 N N . PHE A 1 95 ? -3.951 -7.316 -1.795 1.00 97.00 95 PHE A N 1
ATOM 710 C CA . PHE A 1 95 ? -3.824 -8.485 -2.664 1.00 97.00 95 PHE A CA 1
ATOM 711 C C . PHE A 1 95 ? -4.666 -8.345 -3.939 1.00 97.00 95 PHE A C 1
ATOM 713 O O . PHE A 1 95 ? -4.146 -8.521 -5.046 1.00 97.00 95 PHE A O 1
ATOM 720 N N . ASP A 1 96 ? -5.942 -7.972 -3.809 1.00 96.69 96 ASP A N 1
ATOM 721 C CA . ASP A 1 96 ? -6.856 -7.798 -4.943 1.00 96.69 96 ASP A CA 1
ATOM 722 C C . ASP A 1 96 ? -6.377 -6.686 -5.889 1.00 96.69 96 ASP A C 1
ATOM 724 O O . ASP A 1 96 ? -6.443 -6.826 -7.110 1.00 96.69 96 ASP A O 1
ATOM 728 N N . LYS A 1 97 ? -5.841 -5.584 -5.351 1.00 97.00 97 LYS A N 1
ATOM 729 C CA . LYS A 1 97 ? -5.292 -4.482 -6.157 1.00 97.00 97 LYS A CA 1
ATOM 730 C C . LYS A 1 97 ? -4.002 -4.866 -6.873 1.00 97.00 97 LYS A C 1
ATOM 732 O O . LYS A 1 97 ? -3.835 -4.506 -8.038 1.00 97.00 97 LYS A O 1
ATOM 737 N N . ILE A 1 98 ? -3.098 -5.582 -6.207 1.00 97.38 98 ILE A N 1
ATOM 738 C CA . ILE A 1 98 ? -1.820 -6.012 -6.790 1.00 97.38 98 ILE A CA 1
ATOM 739 C C . ILE A 1 98 ? -2.068 -7.025 -7.911 1.00 97.38 98 ILE A C 1
ATOM 741 O O . ILE A 1 98 ? -1.605 -6.832 -9.037 1.00 97.38 98 ILE A O 1
ATOM 745 N N . THR A 1 99 ? -2.865 -8.059 -7.641 1.00 97.25 99 THR A N 1
ATOM 746 C CA . THR A 1 99 ? -3.173 -9.116 -8.620 1.00 97.25 99 THR A CA 1
ATOM 747 C C . THR A 1 99 ? -4.149 -8.657 -9.708 1.00 97.25 99 THR A C 1
ATOM 749 O O . THR A 1 99 ? -4.062 -9.108 -10.850 1.00 97.25 99 THR A O 1
ATOM 752 N N . GLY A 1 100 ? -5.044 -7.719 -9.389 1.00 96.31 100 GLY A N 1
ATOM 753 C CA . GLY A 1 100 ? -6.037 -7.148 -10.300 1.00 96.31 100 GLY A CA 1
ATOM 754 C C . GLY A 1 100 ? -5.549 -5.964 -11.139 1.00 96.31 100 GLY A C 1
ATOM 755 O O . GLY A 1 100 ? -6.335 -5.400 -11.900 1.00 96.31 100 GLY A O 1
ATOM 756 N N . GLY A 1 101 ? -4.279 -5.562 -11.023 1.00 96.81 101 GLY A N 1
ATOM 757 C CA . GLY A 1 101 ? -3.709 -4.500 -11.857 1.00 96.81 101 GLY A CA 1
ATOM 758 C C . GLY A 1 101 ? -4.204 -3.097 -11.503 1.00 96.81 101 GLY A C 1
ATOM 759 O O . GLY A 1 101 ? -4.532 -2.307 -12.387 1.00 96.81 101 GLY A O 1
ATOM 760 N N . SER A 1 102 ? -4.272 -2.793 -10.208 1.00 97.25 102 SER A N 1
ATOM 761 C CA . SER A 1 102 ? -4.698 -1.504 -9.656 1.00 97.25 102 SER A CA 1
ATOM 762 C C . SER A 1 102 ? -3.674 -0.911 -8.673 1.00 97.25 102 SER A C 1
ATOM 764 O O . SER A 1 102 ? -4.059 -0.268 -7.695 1.00 97.25 102 SER A O 1
ATOM 766 N N . LEU A 1 103 ? -2.371 -1.082 -8.935 1.00 97.38 103 LEU A N 1
ATOM 767 C CA . LEU A 1 103 ? -1.266 -0.585 -8.096 1.00 97.38 103 LEU A CA 1
ATOM 768 C C . LEU A 1 103 ? -1.381 0.913 -7.778 1.00 97.38 103 LEU A C 1
ATOM 770 O O . LEU A 1 103 ? -1.214 1.319 -6.634 1.00 97.38 103 LEU A O 1
ATOM 774 N N . SER A 1 104 ? -1.769 1.744 -8.749 1.00 96.38 104 SER A N 1
ATOM 775 C CA . SER A 1 104 ? -1.955 3.191 -8.555 1.00 96.38 104 SER A CA 1
ATOM 776 C C . SER A 1 104 ? -3.060 3.556 -7.551 1.00 96.38 104 SER A C 1
ATOM 778 O O . SER A 1 104 ? -3.168 4.711 -7.134 1.00 96.38 104 SER A O 1
ATOM 780 N N . THR A 1 105 ? -3.904 2.593 -7.175 1.00 95.56 105 THR A N 1
ATOM 781 C CA . THR A 1 105 ? -4.985 2.756 -6.191 1.00 95.56 105 THR A CA 1
ATOM 782 C C . THR A 1 105 ? -4.629 2.215 -4.808 1.00 95.56 105 THR A C 1
ATOM 784 O O . THR A 1 105 ? -5.454 2.313 -3.896 1.00 95.56 105 THR A O 1
ATOM 787 N N . LEU A 1 106 ? -3.423 1.659 -4.641 1.00 95.62 106 LEU A N 1
ATOM 788 C CA . LEU A 1 106 ? -2.935 1.243 -3.333 1.00 95.62 106 LEU A CA 1
ATOM 789 C C . LEU A 1 106 ? -2.893 2.437 -2.374 1.00 95.62 106 LEU A C 1
ATOM 791 O O . LEU A 1 106 ? -2.611 3.578 -2.771 1.00 95.62 106 LEU A O 1
ATOM 795 N N . THR A 1 107 ? -3.215 2.170 -1.116 1.00 93.44 107 THR A N 1
ATOM 796 C CA . THR A 1 107 ? -2.934 3.070 0.002 1.00 93.44 107 THR A CA 1
ATOM 797 C C . THR A 1 107 ? -1.592 2.698 0.637 1.00 93.44 107 THR A C 1
ATOM 799 O O . THR A 1 107 ? -1.124 1.572 0.459 1.00 93.44 107 THR A O 1
ATOM 802 N N . PRO A 1 108 ? -0.936 3.617 1.361 1.00 92.81 108 PRO A N 1
ATOM 803 C CA . PRO A 1 108 ? 0.313 3.264 2.027 1.00 92.81 108 PRO A CA 1
ATOM 804 C C . PRO A 1 108 ? 0.115 2.190 3.109 1.00 92.81 108 PRO A C 1
ATOM 806 O O . PRO A 1 108 ? 0.914 1.262 3.152 1.00 92.81 108 PRO A O 1
ATOM 809 N N . ASP A 1 109 ? -0.995 2.206 3.861 1.00 89.56 109 ASP A N 1
ATOM 810 C CA . ASP A 1 109 ? -1.380 1.096 4.760 1.00 89.56 109 ASP A CA 1
ATOM 811 C C . ASP A 1 109 ? -1.405 -0.268 4.035 1.00 89.56 109 ASP A C 1
ATOM 813 O O . ASP A 1 109 ? -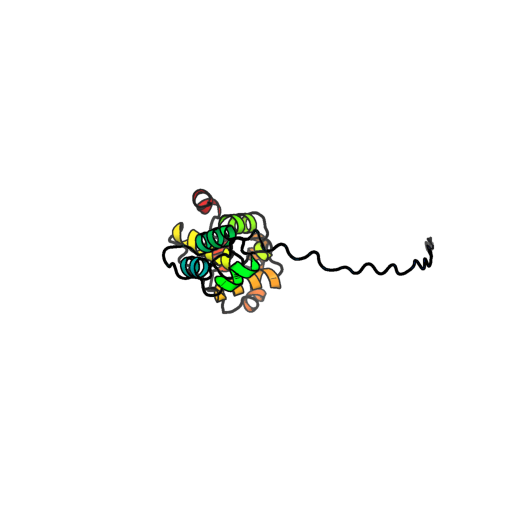0.890 -1.258 4.547 1.00 89.56 109 ASP A O 1
ATOM 817 N N . GLU A 1 110 ? -1.988 -0.331 2.829 1.00 94.25 110 GLU A N 1
ATOM 818 C CA . GLU A 1 110 ? -2.037 -1.562 2.022 1.00 94.25 110 GLU A CA 1
ATOM 819 C C . GLU A 1 110 ? -0.640 -2.025 1.601 1.00 94.25 110 GLU A C 1
ATOM 821 O O . GLU A 1 110 ? -0.365 -3.221 1.591 1.00 94.25 110 GLU A O 1
ATOM 826 N N . VAL A 1 111 ? 0.253 -1.088 1.273 1.00 96.25 111 VAL A N 1
ATOM 827 C CA . VAL A 1 111 ? 1.653 -1.393 0.950 1.00 96.25 111 VAL A CA 1
ATOM 828 C C . VAL A 1 111 ? 2.400 -1.908 2.181 1.00 96.25 111 VAL A C 1
ATOM 830 O O . VAL A 1 111 ? 3.145 -2.878 2.065 1.00 96.25 111 VAL A O 1
ATOM 833 N N . GLN A 1 112 ? 2.187 -1.303 3.353 1.00 94.25 112 GLN A N 1
ATOM 834 C CA . GLN A 1 112 ? 2.816 -1.742 4.600 1.00 94.25 112 GLN A CA 1
ATOM 835 C C . GLN A 1 112 ? 2.339 -3.128 5.016 1.00 94.25 112 GLN A C 1
ATOM 837 O O . GLN A 1 112 ? 3.175 -3.996 5.231 1.00 94.25 112 GLN A O 1
ATOM 842 N N . VAL A 1 113 ? 1.023 -3.364 5.080 1.00 93.19 113 VAL A N 1
ATOM 843 C CA . VAL A 1 113 ? 0.492 -4.672 5.497 1.00 93.19 113 VAL A CA 1
ATOM 844 C C . VAL A 1 113 ? 0.871 -5.770 4.505 1.00 93.19 113 VAL A C 1
ATOM 846 O O . VAL A 1 113 ? 1.198 -6.878 4.915 1.00 93.19 113 VAL A O 1
ATOM 849 N N . TYR A 1 114 ? 0.888 -5.469 3.202 1.00 96.00 114 TYR A N 1
ATOM 850 C CA . TYR A 1 114 ? 1.355 -6.417 2.195 1.00 96.00 114 TYR A CA 1
ATOM 851 C C . TYR A 1 114 ? 2.852 -6.712 2.349 1.00 96.00 114 TYR A C 1
ATOM 853 O O . TYR A 1 114 ? 3.248 -7.869 2.267 1.00 96.00 114 TYR A O 1
ATOM 861 N N . GLY A 1 115 ? 3.670 -5.687 2.610 1.00 96.19 115 GLY A N 1
ATOM 862 C CA . GLY A 1 115 ? 5.099 -5.831 2.890 1.00 96.19 115 GLY A CA 1
ATOM 863 C C . GLY A 1 115 ? 5.390 -6.658 4.140 1.00 96.19 115 GLY A C 1
ATOM 864 O O . GLY A 1 115 ? 6.177 -7.597 4.065 1.00 96.19 115 GLY A O 1
ATOM 865 N N . ASP A 1 116 ? 4.720 -6.348 5.252 1.00 94.25 116 ASP A N 1
ATOM 866 C CA . ASP A 1 116 ? 4.856 -7.056 6.528 1.00 94.25 116 ASP A CA 1
ATOM 867 C C . ASP A 1 116 ? 4.499 -8.548 6.362 1.00 94.25 116 AS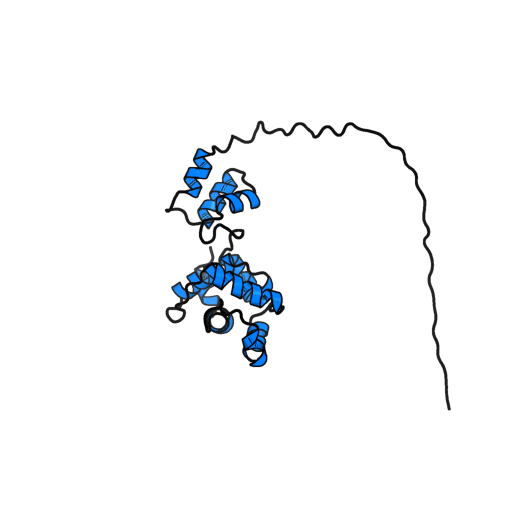P A C 1
ATOM 869 O O . ASP A 1 116 ? 5.266 -9.428 6.746 1.00 94.25 116 ASP A O 1
ATOM 873 N N . GLU A 1 117 ? 3.367 -8.853 5.719 1.00 95.25 117 GLU A N 1
ATOM 874 C CA . GLU A 1 117 ? 2.922 -10.238 5.518 1.00 95.25 117 GLU A CA 1
ATOM 875 C C . GLU A 1 117 ? 3.783 -10.996 4.500 1.00 95.25 117 GLU A C 1
ATOM 877 O O . GLU A 1 117 ? 4.010 -12.197 4.654 1.00 95.25 117 GLU A O 1
ATOM 882 N N . ALA A 1 118 ? 4.292 -10.314 3.469 1.00 96.69 118 ALA A N 1
ATOM 883 C CA . ALA A 1 118 ? 5.221 -10.903 2.509 1.00 96.69 118 ALA A CA 1
ATOM 884 C C . ALA A 1 118 ? 6.566 -11.257 3.166 1.00 96.69 118 ALA A C 1
ATOM 886 O O . ALA A 1 118 ? 7.097 -12.338 2.908 1.00 96.69 118 ALA A O 1
ATOM 887 N N . ALA A 1 119 ? 7.076 -10.394 4.052 1.00 95.44 119 ALA A N 1
ATOM 888 C CA . ALA A 1 119 ? 8.295 -10.638 4.823 1.00 95.44 119 ALA A CA 1
ATOM 889 C C . ALA A 1 119 ? 8.140 -11.804 5.810 1.00 95.44 119 ALA A C 1
ATOM 891 O O . ALA A 1 119 ? 9.063 -12.594 5.992 1.00 95.44 119 ALA A O 1
ATOM 892 N N . ASP A 1 120 ? 6.954 -11.954 6.401 1.00 94.81 120 ASP A N 1
ATOM 893 C CA . ASP A 1 120 ? 6.634 -13.052 7.316 1.00 94.81 120 ASP A CA 1
ATOM 894 C C . ASP A 1 120 ? 6.619 -14.431 6.632 1.00 94.81 120 ASP A C 1
ATOM 896 O O . ASP A 1 120 ? 6.932 -15.444 7.264 1.00 94.81 120 ASP A O 1
ATOM 900 N N . VAL A 1 121 ? 6.212 -14.503 5.357 1.00 95.94 121 VAL A N 1
ATOM 901 C CA . VAL A 1 121 ? 6.125 -15.776 4.616 1.00 95.94 121 VAL A CA 1
ATOM 902 C C . VAL A 1 121 ? 7.345 -16.060 3.745 1.00 95.94 121 VAL A C 1
ATOM 904 O O . VAL A 1 121 ? 7.487 -17.191 3.268 1.00 95.94 121 VAL A O 1
ATOM 907 N N . ASP A 1 122 ? 8.200 -15.067 3.500 1.00 95.44 122 ASP A N 1
ATOM 908 C CA . ASP A 1 122 ? 9.415 -15.181 2.699 1.00 95.44 122 ASP A CA 1
ATOM 909 C C . ASP A 1 122 ? 10.626 -14.562 3.401 1.00 95.44 122 ASP A C 1
ATOM 911 O O . ASP A 1 122 ? 10.883 -13.369 3.281 1.00 95.44 122 ASP A O 1
ATOM 915 N N . ASP A 1 123 ? 11.434 -15.404 4.055 1.00 89.19 123 ASP A N 1
ATOM 916 C CA . ASP A 1 123 ? 12.654 -14.992 4.768 1.00 89.19 123 ASP A CA 1
ATOM 917 C C . ASP A 1 123 ? 13.661 -14.221 3.887 1.00 89.19 123 ASP A C 1
ATOM 919 O O . ASP A 1 123 ? 14.532 -13.512 4.399 1.00 89.19 123 ASP A O 1
ATOM 923 N N . ALA A 1 124 ? 13.591 -14.373 2.558 1.00 90.81 124 ALA A N 1
ATOM 924 C CA . ALA A 1 124 ? 14.426 -13.614 1.629 1.00 90.81 124 ALA A CA 1
ATOM 925 C C . ALA A 1 124 ? 14.000 -12.138 1.529 1.00 90.81 124 ALA A C 1
ATOM 927 O O . ALA A 1 124 ? 14.820 -11.277 1.195 1.00 90.81 124 ALA A O 1
ATOM 928 N N . LEU A 1 125 ? 12.738 -11.840 1.834 1.00 91.88 125 LEU A N 1
ATOM 929 C CA . LEU A 1 125 ? 12.143 -10.516 1.788 1.00 91.88 125 LEU A CA 1
ATOM 930 C C . LEU A 1 125 ? 12.210 -9.849 3.170 1.00 91.88 125 LEU A C 1
ATOM 932 O O . LEU A 1 125 ? 11.213 -9.670 3.853 1.00 91.88 125 LEU A O 1
ATOM 936 N N . ASN A 1 126 ? 13.403 -9.442 3.597 1.00 87.44 126 ASN A N 1
ATOM 937 C CA . ASN A 1 126 ? 13.570 -8.721 4.862 1.00 87.44 126 ASN A CA 1
ATOM 938 C C . ASN A 1 126 ? 13.290 -7.216 4.690 1.00 87.44 126 ASN A C 1
ATOM 940 O O . ASN A 1 126 ? 14.217 -6.400 4.681 1.00 87.44 126 ASN A O 1
ATOM 944 N N . LEU A 1 127 ? 12.019 -6.859 4.503 1.00 89.38 127 LEU A N 1
ATOM 945 C CA . LEU A 1 127 ? 11.571 -5.488 4.272 1.00 89.38 127 LEU A CA 1
ATOM 946 C C . LEU A 1 127 ? 10.505 -5.101 5.303 1.00 89.38 127 LEU A C 1
ATOM 948 O O . LEU A 1 127 ? 9.446 -5.710 5.358 1.00 89.38 127 LEU A O 1
ATOM 952 N N . ALA A 1 128 ? 10.771 -4.059 6.089 1.00 90.50 128 ALA A N 1
ATOM 953 C CA . ALA A 1 128 ? 9.802 -3.473 7.010 1.00 90.50 128 ALA A CA 1
ATOM 954 C C . ALA A 1 128 ? 9.631 -1.997 6.652 1.00 90.50 128 ALA A C 1
ATOM 956 O O . ALA A 1 128 ? 10.525 -1.191 6.909 1.00 90.50 128 ALA A O 1
ATOM 957 N N . LEU A 1 129 ? 8.503 -1.662 6.027 1.00 93.81 129 LEU A N 1
ATOM 958 C CA . LEU A 1 129 ? 8.261 -0.327 5.487 1.00 93.81 129 LEU A CA 1
ATOM 959 C C . LEU A 1 129 ? 7.700 0.615 6.555 1.00 93.81 129 LEU A C 1
ATOM 961 O O . LEU A 1 129 ? 6.685 0.348 7.202 1.00 93.81 129 LEU A O 1
ATOM 965 N N . THR A 1 130 ? 8.335 1.767 6.701 1.00 91.94 130 THR A N 1
ATOM 966 C CA . THR A 1 130 ? 7.789 2.922 7.413 1.00 91.94 130 THR A CA 1
ATOM 967 C C . THR A 1 130 ? 6.669 3.581 6.608 1.00 91.94 130 THR A C 1
ATOM 969 O O . THR A 1 130 ? 6.556 3.398 5.395 1.00 91.94 130 THR A O 1
ATOM 972 N N . ASP A 1 131 ? 5.851 4.398 7.274 1.00 85.56 131 ASP A N 1
ATOM 973 C CA . ASP A 1 131 ? 4.734 5.104 6.632 1.00 85.56 131 ASP A CA 1
ATOM 974 C C . ASP A 1 131 ? 5.224 6.009 5.488 1.00 85.56 131 ASP A C 1
ATOM 976 O O . ASP A 1 131 ? 4.569 6.137 4.454 1.00 85.56 131 ASP A O 1
ATOM 980 N N . VAL A 1 132 ? 6.405 6.617 5.662 1.00 92.19 132 VAL A N 1
ATOM 981 C CA . VAL A 1 132 ? 7.038 7.492 4.664 1.00 92.19 132 VAL A CA 1
ATOM 982 C C . VAL A 1 132 ? 7.473 6.689 3.437 1.00 92.19 132 VAL A C 1
ATOM 984 O O . VAL A 1 132 ? 7.171 7.088 2.314 1.00 92.19 132 VAL A O 1
ATOM 987 N N . GLU A 1 133 ? 8.119 5.540 3.639 1.00 96.62 133 GLU A N 1
ATOM 988 C CA . GLU A 1 133 ? 8.566 4.660 2.550 1.00 96.62 133 GLU A CA 1
ATOM 989 C C . GLU A 1 133 ? 7.369 4.093 1.769 1.00 96.62 133 GLU A C 1
ATOM 991 O O . GLU A 1 133 ? 7.351 4.104 0.536 1.00 96.62 133 GLU A O 1
ATOM 996 N N . ALA A 1 134 ? 6.320 3.660 2.472 1.00 95.75 134 ALA A N 1
ATOM 997 C CA . ALA A 1 134 ? 5.095 3.175 1.845 1.00 95.75 134 ALA A CA 1
ATOM 998 C C . ALA A 1 134 ? 4.371 4.275 1.052 1.00 95.75 134 ALA A C 1
ATOM 1000 O O . ALA A 1 134 ? 3.887 4.027 -0.057 1.00 95.75 134 ALA A O 1
ATOM 1001 N N . GLN A 1 135 ? 4.330 5.507 1.574 1.00 94.31 135 GLN A N 1
ATOM 1002 C CA . GLN A 1 135 ? 3.763 6.652 0.860 1.00 94.31 135 GLN A CA 1
ATOM 1003 C C . GLN A 1 135 ? 4.565 6.957 -0.412 1.00 94.31 135 GLN A C 1
ATOM 1005 O O . GLN A 1 135 ? 3.970 7.149 -1.473 1.00 94.31 135 GLN A O 1
ATOM 1010 N N . ALA A 1 136 ? 5.897 6.918 -0.342 1.00 96.88 136 ALA A N 1
ATOM 1011 C CA . ALA A 1 136 ? 6.768 7.131 -1.495 1.00 96.88 136 ALA A CA 1
ATOM 1012 C C . ALA A 1 136 ? 6.577 6.065 -2.593 1.00 96.88 136 ALA A C 1
ATOM 1014 O O . ALA A 1 136 ? 6.577 6.388 -3.787 1.00 96.88 136 ALA A O 1
ATOM 1015 N N . ILE A 1 137 ? 6.343 4.804 -2.213 1.00 98.19 137 ILE A N 1
ATOM 1016 C CA . ILE A 1 137 ? 5.981 3.725 -3.148 1.00 98.19 137 ILE A CA 1
ATOM 1017 C C . ILE A 1 137 ? 4.653 4.039 -3.853 1.00 98.19 137 ILE A C 1
ATOM 1019 O O . ILE A 1 137 ? 4.570 3.997 -5.083 1.00 98.19 137 ILE A O 1
ATOM 1023 N N . VAL A 1 138 ? 3.619 4.414 -3.096 1.00 96.94 138 VAL A N 1
ATOM 1024 C CA . VAL A 1 138 ? 2.304 4.765 -3.655 1.00 96.94 138 VAL A CA 1
ATOM 1025 C C . VAL A 1 138 ? 2.387 5.977 -4.587 1.00 96.94 138 VAL A C 1
ATOM 1027 O O . VAL A 1 138 ? 1.782 5.977 -5.665 1.00 96.94 138 VAL A O 1
ATOM 1030 N N . ASP A 1 139 ? 3.156 6.999 -4.215 1.00 96.38 139 ASP A N 1
ATOM 1031 C CA . ASP A 1 139 ? 3.374 8.180 -5.051 1.00 96.38 139 ASP A CA 1
ATOM 1032 C C . ASP A 1 139 ? 4.105 7.819 -6.344 1.00 96.38 139 ASP A C 1
ATOM 1034 O O . ASP A 1 139 ? 3.725 8.302 -7.413 1.00 96.38 139 ASP A O 1
ATOM 1038 N N . THR A 1 140 ? 5.068 6.894 -6.285 1.00 98.00 140 THR A N 1
ATOM 1039 C CA . THR A 1 140 ? 5.736 6.356 -7.479 1.00 98.00 140 THR A CA 1
ATOM 1040 C C . THR A 1 140 ? 4.720 5.739 -8.439 1.00 98.00 140 THR A C 1
ATOM 1042 O O . THR A 1 140 ? 4.751 6.042 -9.636 1.00 98.00 140 THR A O 1
ATOM 1045 N N . PHE A 1 141 ? 3.770 4.940 -7.941 1.00 98.12 141 PHE A N 1
ATOM 1046 C CA . PHE A 1 141 ? 2.729 4.348 -8.786 1.00 98.12 141 PHE A CA 1
ATOM 1047 C C . PHE A 1 141 ? 1.800 5.398 -9.398 1.00 98.12 141 PHE A C 1
ATOM 1049 O O . PHE A 1 141 ? 1.487 5.339 -10.588 1.00 98.12 141 PHE A O 1
ATOM 1056 N N . ARG A 1 142 ? 1.365 6.384 -8.610 1.00 97.00 142 ARG A N 1
ATOM 1057 C CA . ARG A 1 142 ? 0.404 7.403 -9.057 1.00 97.00 142 ARG A CA 1
ATOM 1058 C C . ARG A 1 142 ? 1.014 8.389 -10.043 1.00 97.00 142 ARG A C 1
ATOM 1060 O O . ARG A 1 142 ? 0.439 8.617 -11.105 1.00 97.00 142 ARG A O 1
ATOM 1067 N N . LEU A 1 143 ? 2.176 8.952 -9.720 1.00 97.06 143 LEU A N 1
ATOM 1068 C CA . LEU A 1 143 ? 2.825 9.982 -10.535 1.00 97.06 143 LEU A CA 1
ATOM 1069 C C . LEU A 1 143 ? 3.269 9.440 -11.899 1.00 97.06 143 LEU A C 1
ATOM 1071 O O . LEU A 1 143 ? 3.232 10.171 -12.888 1.00 97.06 143 LEU A O 1
ATOM 1075 N N . ASN A 1 144 ? 3.614 8.151 -11.966 1.00 97.56 144 ASN A N 1
ATOM 1076 C CA . ASN A 1 144 ? 4.052 7.489 -13.194 1.00 97.56 144 ASN A CA 1
ATOM 1077 C C . ASN A 1 144 ? 2.944 6.660 -13.873 1.00 97.56 144 ASN A C 1
ATOM 1079 O O . ASN A 1 144 ? 3.200 6.009 -14.883 1.00 97.56 144 ASN A O 1
ATOM 1083 N N . ASN A 1 145 ? 1.702 6.715 -13.371 1.00 96.94 145 ASN A N 1
ATOM 1084 C CA . ASN A 1 145 ? 0.547 5.965 -13.889 1.00 96.94 145 ASN A CA 1
ATOM 1085 C C . ASN A 1 145 ? 0.796 4.444 -14.003 1.00 96.94 145 ASN A C 1
ATOM 1087 O O . ASN A 1 145 ? 0.405 3.805 -14.984 1.00 96.94 145 ASN A O 1
ATOM 1091 N N . LEU A 1 146 ? 1.451 3.862 -12.999 1.00 98.00 146 LEU A N 1
ATOM 1092 C CA . LEU A 1 146 ? 1.759 2.436 -12.926 1.00 98.00 146 LEU A CA 1
ATOM 1093 C C . LEU A 1 146 ? 0.589 1.712 -12.258 1.00 98.00 146 LEU A C 1
ATOM 1095 O O . LEU A 1 146 ? 0.404 1.788 -11.045 1.00 98.00 146 LEU A O 1
ATOM 1099 N N . ALA A 1 147 ? -0.226 1.023 -13.051 1.00 97.50 147 ALA A N 1
ATOM 1100 C CA . ALA A 1 147 ? -1.370 0.263 -12.554 1.00 97.50 147 ALA A CA 1
ATOM 1101 C C . ALA A 1 147 ? -1.045 -1.226 -12.368 1.00 97.50 147 ALA A C 1
ATOM 1103 O O . ALA A 1 147 ? -1.636 -1.883 -11.523 1.00 97.50 147 ALA A O 1
ATOM 1104 N N . THR A 1 148 ? -0.096 -1.775 -13.125 1.00 98.12 148 THR A N 1
ATOM 1105 C CA . THR A 1 148 ? 0.196 -3.219 -13.155 1.00 98.12 148 THR A CA 1
ATOM 1106 C C . THR A 1 148 ? 1.657 -3.516 -12.839 1.00 98.12 148 THR A C 1
ATOM 1108 O O . THR A 1 148 ? 2.536 -2.704 -13.127 1.00 98.12 148 THR A O 1
ATOM 1111 N N . VAL A 1 149 ? 1.929 -4.722 -12.333 1.00 97.25 149 VAL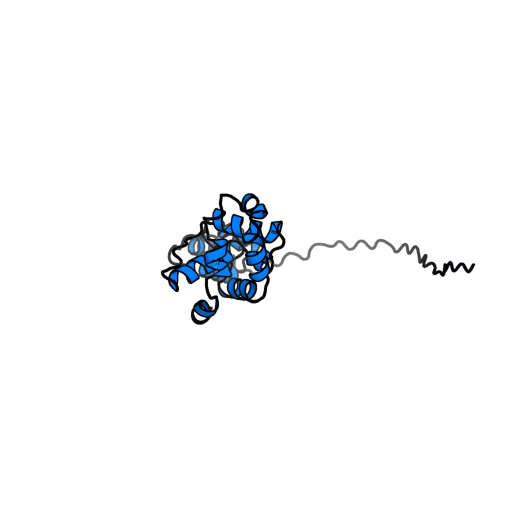 A N 1
ATOM 1112 C CA . VAL A 1 149 ? 3.298 -5.221 -12.105 1.00 97.25 149 VAL A CA 1
ATOM 1113 C C . VAL A 1 149 ? 4.119 -5.221 -13.400 1.00 97.25 149 VAL A C 1
ATOM 1115 O O . VAL A 1 149 ? 5.292 -4.871 -13.392 1.00 97.25 149 VAL A O 1
ATOM 1118 N N . THR A 1 150 ? 3.500 -5.517 -14.548 1.00 98.12 150 THR A N 1
ATOM 1119 C CA . THR A 1 150 ? 4.172 -5.438 -15.855 1.00 98.12 150 THR A CA 1
ATOM 1120 C C . THR A 1 150 ? 4.607 -4.014 -16.204 1.00 98.12 150 THR A C 1
ATOM 1122 O O . THR A 1 150 ? 5.710 -3.819 -16.708 1.00 98.12 150 THR A O 1
ATOM 1125 N N . GLN A 1 151 ? 3.763 -3.012 -15.938 1.00 98.31 151 GLN A N 1
ATOM 1126 C CA . GLN A 1 151 ? 4.140 -1.607 -16.130 1.00 98.31 151 GLN A CA 1
ATOM 1127 C C . GLN A 1 151 ? 5.247 -1.190 -15.165 1.00 98.31 151 GLN A C 1
ATOM 1129 O O . GLN A 1 151 ? 6.145 -0.463 -15.577 1.00 98.31 151 GLN A O 1
ATOM 1134 N N . LEU A 1 152 ? 5.201 -1.663 -13.916 1.00 98.19 152 LEU A N 1
ATOM 1135 C CA . LEU A 1 152 ? 6.266 -1.427 -12.947 1.00 98.19 152 LEU A CA 1
ATOM 1136 C C . LEU A 1 152 ? 7.595 -2.030 -13.422 1.00 98.19 152 LEU A C 1
ATOM 1138 O O . LEU A 1 152 ? 8.593 -1.322 -13.432 1.00 98.19 152 LEU A O 1
ATOM 1142 N N . GLY A 1 153 ? 7.606 -3.278 -13.897 1.00 98.12 153 GLY A N 1
ATOM 1143 C CA . GLY A 1 153 ? 8.816 -3.908 -14.440 1.00 98.12 153 GLY A CA 1
ATOM 1144 C C . GLY A 1 153 ? 9.403 -3.121 -15.611 1.00 98.12 153 GLY A C 1
ATOM 1145 O O . GLY A 1 153 ? 10.568 -2.744 -15.580 1.00 98.12 153 GLY A O 1
ATOM 1146 N N . ALA A 1 154 ? 8.569 -2.748 -16.587 1.00 98.19 154 ALA A N 1
ATOM 1147 C CA . ALA A 1 154 ? 9.013 -1.920 -17.710 1.00 98.19 154 ALA A CA 1
ATOM 1148 C C . ALA A 1 154 ? 9.524 -0.532 -17.274 1.00 98.19 154 ALA A C 1
ATOM 1150 O O . ALA A 1 154 ? 10.419 0.021 -17.908 1.00 98.19 154 ALA A O 1
ATOM 1151 N N . PHE A 1 155 ? 8.952 0.040 -16.211 1.00 98.31 155 PHE A N 1
ATOM 1152 C CA . PHE A 1 155 ? 9.405 1.304 -15.638 1.00 98.31 155 PHE A CA 1
ATOM 1153 C C . PHE A 1 155 ? 10.786 1.169 -14.984 1.00 98.31 155 PHE A C 1
ATOM 1155 O O . PHE A 1 155 ? 11.624 2.041 -15.201 1.00 98.31 155 PHE A O 1
ATOM 1162 N N . LEU A 1 156 ? 11.031 0.088 -14.235 1.00 97.62 156 LEU A N 1
ATOM 1163 C CA . LEU A 1 156 ? 12.309 -0.179 -13.566 1.00 97.62 156 LEU A CA 1
ATOM 1164 C C . LEU A 1 156 ? 13.425 -0.600 -14.540 1.00 97.62 156 LEU A C 1
ATOM 1166 O O . LEU A 1 156 ? 14.590 -0.300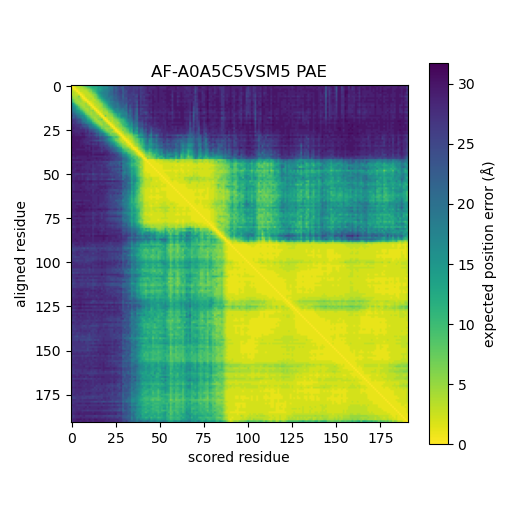 -14.287 1.00 97.62 156 LEU A O 1
ATOM 1170 N N . ASP A 1 157 ? 13.078 -1.238 -15.660 1.00 97.75 157 ASP A N 1
ATOM 1171 C CA . ASP A 1 157 ? 14.032 -1.653 -16.699 1.00 97.75 157 ASP A CA 1
ATOM 1172 C C . ASP A 1 157 ? 14.618 -0.472 -17.501 1.00 97.75 157 ASP A C 1
ATOM 1174 O O . ASP A 1 157 ? 15.669 -0.610 -18.136 1.00 97.75 157 ASP A O 1
ATOM 1178 N N . ASP A 1 158 ? 13.960 0.694 -17.499 1.00 97.00 158 ASP A N 1
ATOM 1179 C CA . ASP A 1 158 ? 14.464 1.897 -18.168 1.00 97.00 158 ASP A CA 1
ATOM 1180 C C . ASP A 1 158 ? 15.375 2.707 -17.221 1.00 97.00 158 ASP A C 1
ATOM 1182 O O . ASP A 1 158 ? 14.893 3.327 -16.266 1.00 97.00 158 ASP A O 1
ATOM 1186 N N . PRO A 1 159 ? 16.693 2.792 -17.492 1.00 94.62 159 PRO A N 1
ATOM 1187 C CA . PRO A 1 159 ? 17.632 3.499 -16.624 1.00 94.62 159 PRO A CA 1
ATOM 1188 C C . PRO A 1 159 ? 17.352 5.005 -16.512 1.00 94.62 159 PRO A C 1
ATOM 1190 O O . PRO A 1 159 ? 17.841 5.643 -15.579 1.00 94.62 159 PRO A O 1
ATOM 1193 N N . LEU A 1 160 ? 16.579 5.598 -17.430 1.00 95.81 160 LEU A N 1
ATOM 1194 C CA . LEU A 1 160 ? 16.182 7.005 -17.343 1.00 95.81 160 LEU A CA 1
ATOM 1195 C C . LEU A 1 160 ? 15.177 7.260 -16.211 1.00 95.81 160 LEU A C 1
ATOM 1197 O O . LEU A 1 160 ? 15.115 8.378 -15.697 1.00 95.81 160 LEU A O 1
ATOM 1201 N N . ASN A 1 161 ? 14.433 6.235 -15.789 1.00 95.75 161 ASN A N 1
ATOM 1202 C CA . ASN A 1 161 ? 13.422 6.347 -14.740 1.00 95.75 161 ASN A CA 1
ATOM 1203 C C . ASN A 1 161 ? 13.999 6.240 -13.326 1.00 95.75 161 ASN A C 1
ATOM 1205 O O . ASN A 1 161 ? 13.312 6.594 -12.373 1.00 95.75 161 ASN A O 1
ATOM 1209 N N . ALA A 1 162 ? 15.261 5.827 -13.164 1.00 92.50 162 ALA A N 1
ATOM 1210 C CA . ALA A 1 162 ? 15.891 5.702 -11.847 1.00 92.50 162 ALA A CA 1
ATOM 1211 C C . ALA A 1 162 ? 15.837 7.013 -11.036 1.00 92.50 162 ALA A C 1
ATOM 1213 O O . ALA A 1 162 ? 15.667 6.988 -9.823 1.00 92.50 162 ALA A O 1
ATOM 1214 N N . ALA A 1 163 ? 15.912 8.169 -11.707 1.00 94.00 163 ALA A N 1
ATOM 1215 C CA . ALA A 1 163 ? 15.811 9.484 -11.070 1.00 94.00 163 ALA A CA 1
ATOM 1216 C C . ALA A 1 163 ? 14.379 9.881 -10.650 1.00 94.00 163 ALA A C 1
ATOM 1218 O O . ALA A 1 163 ? 14.206 10.893 -9.973 1.00 94.00 163 ALA A O 1
ATOM 1219 N N . LEU A 1 164 ? 13.359 9.134 -11.084 1.00 95.06 164 LEU A N 1
ATOM 1220 C CA . LEU A 1 164 ? 11.949 9.363 -10.751 1.00 95.06 164 LEU A CA 1
ATOM 1221 C C . LEU A 1 164 ? 11.503 8.584 -9.507 1.00 95.06 164 LEU A C 1
ATOM 1223 O O . LEU A 1 164 ? 10.404 8.825 -9.012 1.00 95.06 164 LEU A O 1
ATOM 1227 N N . ILE A 1 165 ? 12.332 7.658 -9.017 1.00 95.81 165 ILE A N 1
ATOM 1228 C CA . ILE A 1 165 ? 12.085 6.918 -7.780 1.00 95.81 165 ILE A CA 1
ATOM 1229 C C . ILE A 1 165 ? 12.530 7.811 -6.609 1.00 95.81 165 ILE A C 1
ATOM 1231 O O . ILE A 1 165 ? 13.698 8.207 -6.567 1.00 95.81 165 ILE A O 1
ATOM 1235 N N . PRO A 1 166 ? 11.631 8.174 -5.675 1.00 95.12 166 PRO A N 1
ATOM 1236 C CA . PRO A 1 166 ? 12.002 8.961 -4.504 1.00 95.12 166 PRO A CA 1
ATOM 1237 C C . PRO A 1 166 ? 13.075 8.254 -3.671 1.00 95.12 166 PRO A C 1
ATOM 1239 O O . PRO A 1 166 ? 13.033 7.038 -3.513 1.00 95.12 166 PRO A O 1
ATOM 1242 N N . SER A 1 167 ? 13.993 9.016 -3.070 1.00 95.44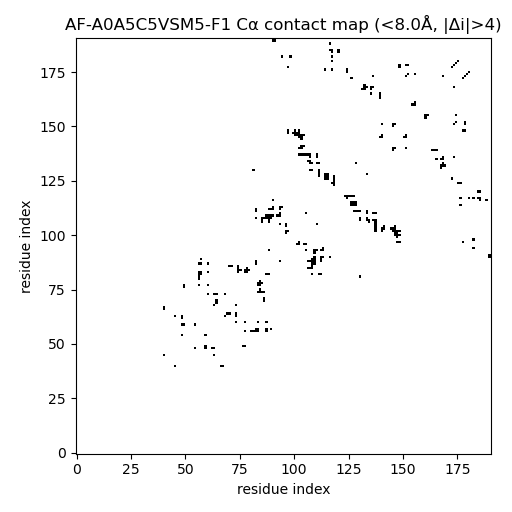 167 SER A N 1
ATOM 1243 C CA . SER A 1 167 ? 15.040 8.465 -2.190 1.00 95.44 167 SER A CA 1
ATOM 1244 C C . SER A 1 167 ? 14.495 7.803 -0.925 1.00 95.44 167 SER A C 1
ATOM 1246 O O . SER A 1 167 ? 15.217 7.066 -0.265 1.00 95.44 167 SER A O 1
ATOM 1248 N N . ASP A 1 168 ? 13.245 8.106 -0.578 1.00 97.06 168 ASP A N 1
ATOM 1249 C CA . ASP A 1 168 ? 12.529 7.474 0.524 1.00 97.06 168 ASP A CA 1
ATOM 1250 C C . ASP A 1 168 ? 12.018 6.072 0.157 1.00 97.06 168 ASP A C 1
ATOM 1252 O O . ASP A 1 168 ? 11.479 5.398 1.015 1.00 97.06 168 ASP A O 1
ATOM 1256 N N . VAL A 1 169 ? 12.134 5.606 -1.092 1.00 97.25 169 VAL A N 1
ATOM 1257 C CA . VAL A 1 169 ? 11.839 4.207 -1.436 1.00 97.25 169 VAL A CA 1
ATOM 1258 C C . VAL A 1 169 ? 13.101 3.373 -1.189 1.00 97.25 169 VAL A C 1
ATOM 1260 O O . VAL A 1 169 ? 14.121 3.658 -1.818 1.00 97.25 169 VAL A O 1
ATOM 1263 N N . PRO A 1 170 ? 13.066 2.334 -0.332 1.00 97.00 170 PRO A N 1
ATOM 1264 C CA . PRO A 1 170 ? 14.246 1.514 -0.081 1.00 97.00 170 PRO A CA 1
ATOM 1265 C C . PRO A 1 170 ? 14.744 0.823 -1.351 1.00 97.00 170 PRO A C 1
ATOM 1267 O O . PRO A 1 170 ? 13.951 0.360 -2.180 1.00 97.00 170 PRO A O 1
ATOM 1270 N N . ASP A 1 171 ? 16.066 0.713 -1.481 1.00 95.19 171 ASP A N 1
ATOM 1271 C CA . ASP A 1 171 ? 16.705 0.098 -2.642 1.00 95.19 171 ASP A CA 1
ATOM 1272 C C . ASP A 1 171 ? 16.154 -1.312 -2.893 1.00 95.19 171 ASP A C 1
ATOM 1274 O O . ASP A 1 171 ? 16.185 -2.191 -2.031 1.00 95.19 171 ASP A O 1
ATOM 1278 N N . GLY A 1 172 ? 15.638 -1.529 -4.102 1.00 95.56 172 GLY A N 1
ATOM 1279 C CA . GLY A 1 172 ? 15.089 -2.815 -4.523 1.00 95.56 172 GLY A CA 1
ATOM 1280 C C . GLY A 1 172 ? 13.686 -3.135 -4.003 1.00 95.56 172 GLY A C 1
ATOM 1281 O O . GLY A 1 172 ? 13.116 -4.099 -4.497 1.00 95.56 172 GLY A O 1
ATOM 1282 N N . ALA A 1 173 ? 13.083 -2.336 -3.111 1.00 97.31 173 ALA A N 1
ATOM 1283 C CA . ALA A 1 173 ? 11.760 -2.628 -2.543 1.00 97.31 173 ALA A CA 1
ATOM 1284 C C . ALA A 1 173 ? 10.668 -2.793 -3.612 1.00 97.31 173 ALA A C 1
ATOM 1286 O O . ALA A 1 173 ? 9.858 -3.710 -3.534 1.00 97.31 173 ALA A O 1
ATOM 1287 N N . LEU A 1 174 ? 10.661 -1.941 -4.646 1.00 97.69 174 LEU A N 1
ATOM 1288 C CA . LEU A 1 174 ? 9.691 -2.039 -5.745 1.00 97.69 174 LEU A CA 1
ATOM 1289 C C . LEU A 1 174 ? 9.824 -3.353 -6.528 1.00 97.69 174 LEU A C 1
ATOM 1291 O O . LEU A 1 174 ? 8.820 -3.945 -6.915 1.00 97.69 174 LEU A O 1
ATOM 1295 N N . GLN A 1 175 ? 11.060 -3.801 -6.749 1.00 97.44 175 GLN A N 1
ATOM 1296 C CA . GLN A 1 175 ? 11.351 -5.034 -7.470 1.00 97.44 175 GLN A CA 1
ATOM 1297 C C . GLN A 1 175 ? 11.018 -6.252 -6.605 1.00 97.44 175 GLN A C 1
ATOM 1299 O O . GLN A 1 175 ? 10.223 -7.099 -7.009 1.00 97.44 175 GLN A O 1
ATOM 1304 N N . SER A 1 176 ? 11.582 -6.315 -5.399 1.00 97.31 176 SER A N 1
ATOM 1305 C CA . SER A 1 176 ? 11.457 -7.475 -4.523 1.00 97.31 176 SER A CA 1
ATOM 1306 C C . SER A 1 176 ? 10.012 -7.706 -4.088 1.00 97.31 176 SER A C 1
ATOM 1308 O O . SER A 1 176 ? 9.536 -8.835 -4.154 1.00 97.31 176 SER A O 1
ATOM 1310 N N . LEU A 1 177 ? 9.290 -6.646 -3.707 1.00 97.56 177 LEU A N 1
ATOM 1311 C CA . LEU A 1 177 ? 7.946 -6.767 -3.143 1.00 97.56 177 LEU A CA 1
ATOM 1312 C C . LEU A 1 177 ? 6.856 -6.984 -4.200 1.00 97.56 177 LEU A C 1
ATOM 1314 O O . LEU A 1 177 ? 5.899 -7.712 -3.945 1.00 97.56 177 LEU A O 1
ATOM 1318 N N . PHE A 1 178 ? 6.961 -6.344 -5.368 1.00 97.94 178 PHE A N 1
ATOM 1319 C CA . PHE A 1 178 ? 5.863 -6.336 -6.345 1.00 97.94 178 PHE A CA 1
ATOM 1320 C C . PHE A 1 178 ? 6.134 -7.152 -7.607 1.00 97.94 178 PHE A C 1
ATOM 1322 O O . PHE A 1 178 ? 5.171 -7.489 -8.293 1.00 97.94 178 PHE A O 1
ATOM 1329 N N . ILE A 1 179 ? 7.395 -7.442 -7.942 1.00 97.25 179 ILE A N 1
ATOM 1330 C CA . ILE A 1 179 ? 7.753 -8.198 -9.153 1.00 97.25 179 ILE A CA 1
ATOM 1331 C C . ILE A 1 179 ? 8.259 -9.594 -8.798 1.00 97.25 179 ILE A C 1
ATOM 1333 O O . ILE A 1 179 ? 7.780 -10.569 -9.375 1.00 97.25 179 ILE A O 1
ATOM 1337 N N . ASP A 1 180 ? 9.214 -9.693 -7.875 1.00 97.25 180 ASP A N 1
ATOM 1338 C CA . ASP A 1 180 ? 9.885 -10.963 -7.583 1.00 97.25 180 ASP A CA 1
ATOM 1339 C C . ASP A 1 180 ? 9.086 -11.837 -6.607 1.00 97.25 180 ASP A C 1
ATOM 1341 O O . ASP A 1 180 ? 9.091 -13.065 -6.723 1.00 97.25 180 ASP A O 1
ATOM 1345 N N . PHE A 1 181 ? 8.392 -11.221 -5.648 1.00 97.69 181 PHE A N 1
ATOM 1346 C CA . PHE A 1 181 ? 7.548 -11.934 -4.697 1.00 97.69 181 PHE A CA 1
ATOM 1347 C C . PHE A 1 181 ? 6.279 -12.477 -5.367 1.00 97.69 181 PHE A C 1
ATOM 1349 O O . PHE A 1 181 ? 5.558 -11.747 -6.045 1.00 97.69 181 PHE A O 1
ATOM 1356 N N . ASP A 1 182 ? 5.976 -13.758 -5.134 1.00 97.50 182 ASP A N 1
ATOM 1357 C CA . ASP A 1 182 ? 4.747 -14.405 -5.602 1.00 97.50 182 ASP A CA 1
ATOM 1358 C C . ASP A 1 182 ? 3.574 -14.109 -4.647 1.00 97.50 182 ASP A C 1
ATOM 1360 O O . ASP A 1 182 ? 3.532 -14.682 -3.549 1.00 97.50 182 ASP A O 1
ATOM 1364 N N . PRO A 1 183 ? 2.570 -13.300 -5.057 1.00 96.69 183 PRO A N 1
ATOM 1365 C CA . PRO A 1 183 ? 1.435 -12.965 -4.202 1.00 96.69 183 PRO A CA 1
ATOM 1366 C C . PRO A 1 183 ? 0.645 -14.194 -3.746 1.00 96.69 183 PRO A C 1
ATOM 1368 O O . PRO A 1 183 ? 0.014 -14.151 -2.693 1.00 96.69 183 PRO A O 1
ATOM 1371 N N . GLN A 1 184 ? 0.674 -15.308 -4.495 1.00 97.69 184 GLN A N 1
ATOM 1372 C CA . GLN A 1 184 ? -0.078 -16.520 -4.144 1.00 97.69 184 GLN A CA 1
ATOM 1373 C C . GLN A 1 184 ? 0.327 -17.103 -2.784 1.00 97.69 184 GLN A C 1
ATOM 1375 O O . GLN A 1 184 ? -0.479 -17.776 -2.145 1.00 97.69 184 GLN A O 1
ATOM 1380 N N . ARG A 1 185 ? 1.532 -16.792 -2.293 1.00 97.12 185 ARG A N 1
ATOM 1381 C CA . ARG A 1 185 ? 1.998 -17.192 -0.955 1.00 97.12 185 ARG A CA 1
ATOM 1382 C C . ARG A 1 185 ? 1.190 -16.561 0.182 1.00 97.12 185 ARG A C 1
ATOM 1384 O O . ARG A 1 185 ? 1.224 -17.073 1.295 1.00 97.12 185 ARG A O 1
ATOM 1391 N N . LEU A 1 186 ? 0.451 -15.486 -0.092 1.00 96.00 186 LEU A N 1
ATOM 1392 C CA . LEU A 1 186 ? -0.374 -14.781 0.890 1.00 96.00 186 LEU A CA 1
ATOM 1393 C C . LEU A 1 186 ? -1.827 -15.260 0.928 1.00 96.00 186 LEU A C 1
ATOM 1395 O O . LEU A 1 186 ? -2.569 -14.828 1.804 1.00 96.00 186 LEU A O 1
ATOM 1399 N N . VAL A 1 187 ? -2.251 -16.155 0.027 1.00 95.00 187 VAL A N 1
ATOM 1400 C CA . VAL A 1 187 ? -3.655 -16.605 -0.054 1.00 95.00 187 VAL A CA 1
ATOM 1401 C C . VAL A 1 187 ? -4.134 -17.214 1.268 1.00 95.00 187 VAL A C 1
ATOM 1403 O O . VAL A 1 187 ? -5.232 -16.896 1.718 1.00 95.00 187 VAL A O 1
ATOM 1406 N N . ASP A 1 188 ? -3.289 -18.005 1.933 1.00 93.38 188 ASP A N 1
ATOM 1407 C CA . ASP A 1 188 ? -3.602 -18.640 3.224 1.00 93.38 188 ASP A CA 1
ATOM 1408 C C . ASP A 1 188 ? -3.582 -17.659 4.416 1.00 93.38 188 ASP A C 1
ATOM 1410 O O . ASP A 1 188 ? -3.933 -18.032 5.536 1.00 93.38 188 ASP A O 1
ATOM 1414 N N . ARG A 1 189 ? -3.161 -16.407 4.192 1.00 87.88 189 ARG A N 1
ATOM 1415 C CA . ARG A 1 189 ? -3.098 -15.327 5.192 1.00 87.88 189 ARG A CA 1
ATOM 1416 C C . ARG A 1 189 ? -4.254 -14.333 5.051 1.00 87.88 189 ARG A C 1
ATOM 1418 O O . ARG A 1 189 ? -4.445 -13.497 5.929 1.00 87.88 189 ARG A O 1
ATOM 1425 N N . LEU A 1 190 ? -5.022 -14.404 3.959 1.00 86.75 190 LEU A N 1
ATOM 1426 C CA . LEU A 1 190 ? -6.152 -13.505 3.732 1.00 86.75 190 LEU A CA 1
ATOM 1427 C C . LEU A 1 190 ? -7.265 -13.773 4.773 1.00 86.75 190 LEU A C 1
ATOM 1429 O O . LEU A 1 190 ? -7.647 -14.932 4.941 1.00 86.75 190 LEU A O 1
ATOM 1433 N N . PRO A 1 191 ? -7.806 -12.733 5.439 1.00 74.81 191 PRO A N 1
ATOM 1434 C CA . PRO A 1 191 ? -8.774 -12.871 6.538 1.00 74.81 191 PRO A CA 1
ATOM 1435 C C . PRO A 1 191 ? -10.150 -13.407 6.131 1.00 74.81 191 PRO A C 1
ATOM 1437 O O . PRO A 1 191 ? -10.605 -13.114 5.007 1.00 74.81 191 PRO A O 1
#

Solvent-accessible surface area (backbone atoms only — not comparable to full-atom values): 11632 Å² total; per-residue (Å²): 133,89,79,90,84,88,83,87,84,90,83,84,88,83,88,80,77,93,73,94,74,80,91,75,88,67,85,78,64,72,73,78,77,80,62,87,76,60,73,78,65,45,69,64,59,55,48,50,49,70,70,36,84,89,50,53,39,65,57,36,48,54,55,44,42,76,60,70,46,49,74,70,55,46,22,66,70,26,53,89,39,82,54,20,47,63,78,52,44,40,54,54,60,34,50,51,27,56,77,66,45,34,40,43,71,49,42,35,32,12,47,31,46,43,36,48,54,48,25,74,77,31,84,87,43,85,52,82,65,49,74,65,30,20,40,39,50,34,47,46,20,46,80,68,69,26,30,33,54,68,50,44,51,58,46,69,72,37,78,83,44,62,82,68,54,55,88,58,39,61,89,60,47,71,48,50,65,58,63,71,45,66,72,74,78,47,60,90,69,48,128

pLDDT: mean 82.28, std 17.81, range [40.66, 98.31]

Sequence (191 aa):
MHRRRLSKVWRACAAGLCGLLALVGAPAGCPPEDYATLLPTTVEEIEFIRTNAALSASVKRERLAELGLGPLEINAILRDERLGNQLGGELRTAFDKITGGSLSTLTPDEVQVYGDEAADVDDALNLALTDVEAQAIVDTFRLNNLATVTQLGAFLDDPLNAALIPSDVPDGALQSLFIDFDPQRLVDRLP

Secondary structure (DSSP, 8-state):
----------------------------------GGGS----HHHHHHHHH-TTS-HHHHHHHHHHTT--HHHHHHHTTTSTTTSSS---HHHHHHHHHTT-GGG--HHHHHHHHHHHHHH-TT------HHHHHHHHHHHHHTT--SHHHHHHHHH-GGGGGGS-TTSPTTHHHIIIIIS-GGGGGGG--

Nearest PDB structures (foldseek):
  6ff7-assembly1_T  TM=2.491E-01  e=9.988E+00  Homo sapiens

Radius of gyration: 26.03 Å; Cα contacts (8 Å, |Δi|>4): 192; chains: 1; bounding box: 60×50×91 Å

Mean predicted aligned error: 13.74 Å